Protein AF-A0A1G2F7W7-F1 (afdb_monomer_lite)

Structure (mmCIF, N/CA/C/O backbone):
data_AF-A0A1G2F7W7-F1
#
_entry.id   AF-A0A1G2F7W7-F1
#
loop_
_atom_site.group_PDB
_atom_site.id
_atom_site.type_symbol
_atom_site.label_atom_id
_atom_site.label_alt_id
_atom_site.label_comp_id
_atom_site.label_asym_id
_atom_site.label_entity_id
_atom_site.label_seq_id
_atom_site.pdbx_PDB_ins_code
_atom_site.Cartn_x
_atom_site.Cartn_y
_atom_site.Cartn_z
_atom_site.occupancy
_atom_site.B_iso_or_equiv
_atom_site.auth_seq_id
_atom_site.auth_comp_id
_atom_site.auth_asym_id
_atom_site.auth_atom_id
_atom_site.pdbx_PDB_model_num
ATOM 1 N N . MET A 1 1 ? 21.709 53.084 -10.542 1.00 41.03 1 MET A N 1
ATOM 2 C CA . MET A 1 1 ? 20.765 51.970 -10.749 1.00 41.03 1 MET A CA 1
ATOM 3 C C . MET A 1 1 ? 21.603 50.726 -10.959 1.00 41.03 1 MET A C 1
ATOM 5 O O . MET A 1 1 ? 22.352 50.683 -11.923 1.00 41.03 1 MET A O 1
ATOM 9 N N . LYS A 1 2 ? 21.619 49.825 -9.973 1.00 39.56 2 LYS A N 1
ATOM 10 C CA . LYS A 1 2 ? 22.262 48.513 -10.075 1.00 39.56 2 LYS A CA 1
ATOM 11 C C . LYS A 1 2 ? 21.128 47.520 -10.295 1.00 39.56 2 LYS A C 1
ATOM 13 O O . LYS A 1 2 ? 20.277 47.397 -9.422 1.00 39.56 2 LYS A O 1
ATOM 18 N N . ASP A 1 3 ? 21.096 46.908 -11.470 1.00 40.09 3 ASP A N 1
ATOM 19 C CA . ASP A 1 3 ? 20.145 45.851 -11.792 1.00 40.09 3 ASP A CA 1
ATOM 20 C C . ASP A 1 3 ? 20.596 44.563 -11.097 1.00 40.09 3 ASP A C 1
ATOM 22 O O . ASP A 1 3 ? 21.498 43.864 -11.562 1.00 40.09 3 ASP A O 1
ATOM 26 N N . GLU A 1 4 ? 19.990 44.266 -9.952 1.00 38.69 4 GLU A N 1
ATOM 27 C CA . GLU A 1 4 ? 20.063 42.943 -9.342 1.00 38.69 4 GLU A CA 1
ATOM 28 C C . GLU A 1 4 ? 19.089 42.025 -10.084 1.00 38.69 4 GLU A C 1
ATOM 30 O O . GLU A 1 4 ? 17.870 42.113 -9.937 1.00 38.69 4 GLU A O 1
ATOM 35 N N . LYS A 1 5 ? 19.634 41.142 -10.927 1.00 39.06 5 LYS A N 1
ATOM 36 C CA . LYS A 1 5 ? 18.880 39.992 -11.429 1.00 39.06 5 LYS A CA 1
ATOM 37 C C . LYS A 1 5 ? 18.606 39.051 -10.251 1.00 39.06 5 LYS A C 1
ATOM 39 O O . LYS A 1 5 ? 19.561 38.701 -9.554 1.00 39.06 5 LYS A O 1
ATOM 44 N N . PRO A 1 6 ? 17.366 38.577 -10.052 1.00 40.28 6 PRO A N 1
ATOM 45 C CA . PRO A 1 6 ? 17.123 37.519 -9.093 1.00 40.28 6 PRO A CA 1
ATOM 46 C C . PRO A 1 6 ? 17.796 36.241 -9.593 1.00 40.28 6 PRO A C 1
ATOM 48 O O . PRO A 1 6 ? 17.520 35.758 -10.694 1.00 40.28 6 PRO A O 1
ATOM 51 N N . VAL A 1 7 ? 18.700 35.709 -8.772 1.00 39.69 7 VAL A N 1
ATOM 52 C CA . VAL A 1 7 ? 19.203 34.342 -8.887 1.00 39.69 7 VAL A CA 1
ATOM 53 C C . VAL A 1 7 ? 18.017 33.433 -8.591 1.00 39.69 7 VAL A C 1
ATOM 55 O O . VAL A 1 7 ? 17.630 33.260 -7.437 1.00 39.69 7 VAL A O 1
ATOM 58 N N . LEU A 1 8 ? 17.391 32.910 -9.645 1.00 39.19 8 LEU A N 1
ATOM 59 C CA . LEU A 1 8 ? 16.450 31.805 -9.522 1.00 39.19 8 LEU A CA 1
ATOM 60 C C . LEU A 1 8 ? 17.227 30.624 -8.945 1.00 39.19 8 LEU A C 1
ATOM 62 O O . LEU A 1 8 ? 18.112 30.069 -9.597 1.00 39.19 8 LEU A O 1
ATOM 66 N N . SER A 1 9 ? 16.915 30.312 -7.689 1.00 35.66 9 SER A N 1
ATOM 67 C CA . SER A 1 9 ? 17.361 29.125 -6.978 1.00 35.66 9 SER A CA 1
ATOM 68 C C . SER A 1 9 ? 17.178 27.907 -7.872 1.00 35.66 9 SER A C 1
ATOM 70 O O . SER A 1 9 ? 16.066 27.611 -8.314 1.00 35.66 9 SER A O 1
ATOM 72 N N . SER A 1 10 ? 18.285 27.224 -8.140 1.00 35.44 10 SER A N 1
ATOM 73 C CA . SER A 1 10 ? 18.323 25.906 -8.750 1.00 35.44 10 SER A CA 1
ATOM 74 C C . SER A 1 10 ? 17.410 24.970 -7.965 1.00 35.44 10 SER A C 1
ATOM 76 O O . SER A 1 10 ? 17.751 24.545 -6.864 1.00 35.44 10 SER A O 1
ATOM 78 N N . ILE A 1 11 ? 16.239 24.677 -8.523 1.00 38.69 11 ILE A N 1
ATOM 79 C CA . ILE A 1 11 ? 15.452 23.519 -8.117 1.00 38.69 11 ILE A CA 1
ATOM 80 C C . ILE A 1 11 ? 16.342 22.323 -8.446 1.00 38.69 11 ILE A C 1
ATOM 82 O O . ILE A 1 11 ? 16.628 22.068 -9.619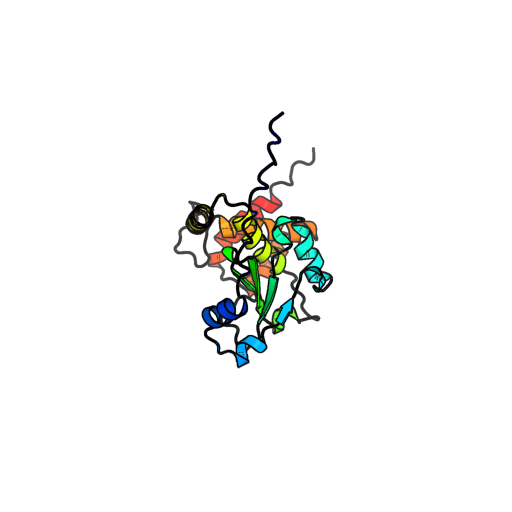 1.00 38.69 11 ILE A O 1
ATOM 86 N N . GLU A 1 12 ? 16.859 21.663 -7.412 1.00 34.75 12 GLU A N 1
ATOM 87 C CA . GLU A 1 12 ? 17.535 20.380 -7.547 1.00 34.75 12 GLU A CA 1
ATOM 88 C C . GLU A 1 12 ? 16.582 19.451 -8.300 1.00 34.75 12 GLU A C 1
ATOM 90 O O . GLU A 1 12 ? 15.484 19.141 -7.831 1.00 34.75 12 GLU A O 1
ATOM 95 N N . LYS A 1 13 ? 16.966 19.060 -9.519 1.00 36.03 13 LYS A N 1
ATOM 96 C CA . LYS A 1 13 ? 16.322 17.943 -10.199 1.00 36.03 13 LYS A CA 1
ATOM 97 C C . LYS A 1 13 ? 16.561 16.735 -9.301 1.00 36.03 13 LYS A C 1
ATOM 99 O O . LYS A 1 13 ? 17.687 16.260 -9.230 1.00 36.03 13 LYS A O 1
ATOM 104 N N . LYS A 1 14 ? 15.523 16.301 -8.580 1.00 43.44 14 LYS A N 1
ATOM 105 C CA . LYS A 1 14 ? 15.485 14.999 -7.909 1.00 43.44 14 LYS A CA 1
ATOM 106 C C . LYS A 1 14 ? 15.952 13.973 -8.941 1.00 43.44 14 LYS A C 1
ATOM 108 O O . LYS A 1 14 ? 15.327 13.889 -9.997 1.00 43.44 14 LYS A O 1
ATOM 113 N N . ASP A 1 15 ? 17.057 13.284 -8.667 1.00 46.00 15 ASP A N 1
ATOM 114 C CA . ASP A 1 15 ? 17.538 12.196 -9.513 1.00 46.00 15 ASP A CA 1
ATOM 115 C C . ASP A 1 15 ? 16.363 11.249 -9.760 1.00 46.00 15 ASP A C 1
ATOM 117 O O . ASP A 1 15 ? 15.769 10.718 -8.816 1.00 46.00 15 ASP A O 1
ATOM 121 N N . GLU A 1 16 ? 15.952 11.124 -11.021 1.00 54.88 16 GLU A N 1
ATOM 122 C CA . GLU A 1 16 ? 14.920 10.169 -11.382 1.00 54.88 16 GLU A CA 1
ATOM 123 C C . GLU A 1 16 ? 15.486 8.790 -11.059 1.00 54.88 16 GLU A C 1
ATOM 125 O O . GLU A 1 16 ? 16.504 8.379 -11.614 1.00 54.88 16 GLU A O 1
ATOM 130 N N . ILE A 1 17 ? 14.876 8.117 -10.084 1.00 64.12 17 ILE A N 1
ATOM 131 C CA . ILE A 1 17 ? 15.313 6.794 -9.661 1.00 64.12 17 ILE A CA 1
ATOM 132 C C . ILE A 1 17 ? 15.251 5.885 -10.878 1.00 64.12 17 ILE A C 1
ATOM 134 O O . ILE A 1 17 ? 14.195 5.743 -11.503 1.00 64.12 17 ILE A O 1
ATOM 138 N N . ASP A 1 18 ? 16.378 5.247 -11.178 1.00 83.19 18 ASP A N 1
ATOM 139 C CA . ASP A 1 18 ? 16.414 4.151 -12.128 1.00 83.19 18 ASP A CA 1
ATOM 140 C C . ASP A 1 18 ? 15.667 2.961 -11.512 1.00 83.19 18 ASP A C 1
ATOM 142 O O . ASP A 1 18 ? 16.228 2.127 -10.796 1.00 83.19 18 ASP A O 1
ATOM 146 N N . TYR A 1 19 ? 14.350 2.928 -11.729 1.00 83.06 19 TYR A N 1
ATOM 147 C CA . TYR A 1 19 ? 13.491 1.874 -11.202 1.00 83.06 19 TYR A CA 1
ATOM 148 C C . TYR A 1 19 ? 13.936 0.500 -11.711 1.00 83.06 19 TYR A C 1
ATOM 150 O O . TYR A 1 19 ? 13.739 -0.475 -10.992 1.00 83.06 19 TYR A O 1
ATOM 158 N N . LYS A 1 20 ? 14.575 0.417 -12.893 1.00 85.31 20 LYS A N 1
ATOM 159 C CA . LYS A 1 20 ? 15.103 -0.839 -13.438 1.00 85.31 20 LYS A CA 1
ATOM 160 C C . LYS A 1 20 ? 16.226 -1.378 -12.562 1.00 85.31 20 LYS A C 1
ATOM 162 O O . LYS A 1 20 ? 16.212 -2.550 -12.200 1.00 85.31 20 LYS A O 1
ATOM 167 N N . GLN A 1 21 ? 17.155 -0.516 -12.153 1.00 89.56 21 GLN A N 1
ATOM 168 C CA . GLN A 1 21 ? 18.204 -0.915 -11.218 1.00 89.56 21 GLN A CA 1
ATOM 169 C C . GLN A 1 21 ? 17.613 -1.361 -9.873 1.00 89.56 21 GLN A C 1
ATOM 171 O O . GLN A 1 21 ? 18.012 -2.396 -9.341 1.00 89.56 21 GLN A O 1
ATOM 176 N N . TYR A 1 22 ? 16.616 -0.633 -9.356 1.00 90.12 22 TYR A N 1
ATOM 177 C CA . TYR A 1 22 ? 15.934 -1.025 -8.121 1.00 90.12 22 TYR A CA 1
ATOM 178 C C . TYR A 1 22 ? 15.275 -2.406 -8.226 1.00 90.12 22 TYR A C 1
ATOM 180 O O . TYR A 1 22 ? 15.473 -3.221 -7.329 1.00 90.12 22 TYR A O 1
ATOM 188 N N . VAL A 1 23 ? 14.507 -2.692 -9.286 1.00 91.38 23 VAL A N 1
ATOM 189 C CA . VAL A 1 23 ? 13.822 -3.991 -9.406 1.00 91.38 23 VAL A CA 1
ATOM 190 C C . VAL A 1 23 ? 14.814 -5.139 -9.554 1.00 91.38 23 VAL A C 1
ATOM 192 O O . VAL A 1 23 ? 14.621 -6.174 -8.924 1.00 91.38 23 VAL A O 1
ATOM 195 N N . LYS A 1 24 ? 15.917 -4.940 -10.286 1.00 93.38 24 LYS A N 1
ATOM 196 C CA . LYS A 1 24 ? 16.987 -5.940 -10.402 1.00 93.38 24 LYS A CA 1
ATOM 197 C C . LYS A 1 24 ? 17.593 -6.287 -9.051 1.00 93.38 24 LYS A C 1
ATOM 199 O O . LYS A 1 24 ? 17.708 -7.457 -8.709 1.00 93.38 24 LYS A O 1
ATOM 204 N N . GLU A 1 25 ? 17.942 -5.274 -8.261 1.00 93.38 25 GLU A N 1
ATOM 205 C CA . GLU A 1 25 ? 18.510 -5.474 -6.925 1.00 93.38 25 GLU A CA 1
ATOM 206 C C . GLU A 1 25 ? 17.492 -6.061 -5.945 1.00 93.38 25 GLU A C 1
ATOM 208 O O . GLU A 1 25 ? 17.823 -6.945 -5.161 1.00 93.38 25 GLU A O 1
ATOM 213 N N . ARG A 1 26 ? 16.246 -5.576 -5.978 1.00 93.06 26 ARG A N 1
ATOM 214 C CA . ARG A 1 26 ? 15.194 -5.988 -5.045 1.00 93.06 26 ARG A CA 1
ATOM 215 C C . ARG A 1 26 ? 14.741 -7.425 -5.280 1.00 93.06 26 ARG A C 1
ATOM 217 O O . ARG A 1 26 ? 14.478 -8.119 -4.299 1.00 93.06 26 ARG A O 1
ATOM 224 N N . PHE A 1 27 ? 14.582 -7.830 -6.536 1.00 93.06 27 PHE A N 1
ATOM 225 C CA . PHE A 1 27 ? 14.091 -9.160 -6.902 1.00 93.06 27 PHE A CA 1
ATOM 226 C C . PHE A 1 27 ? 15.216 -10.137 -7.261 1.00 93.06 27 PHE A C 1
ATOM 228 O O . PHE A 1 27 ? 14.934 -11.309 -7.481 1.00 93.06 27 PHE A O 1
ATOM 235 N N . GLU A 1 28 ? 16.473 -9.679 -7.248 1.00 94.56 28 GLU A N 1
ATOM 236 C CA . GLU A 1 28 ? 17.667 -10.468 -7.587 1.00 94.56 28 GLU A CA 1
ATOM 237 C C . GLU A 1 28 ? 17.596 -11.076 -9.001 1.00 94.56 28 GLU A C 1
ATOM 239 O O . GLU A 1 28 ? 17.952 -12.233 -9.213 1.00 94.56 28 GLU A O 1
ATOM 244 N N . ILE A 1 29 ? 17.138 -10.272 -9.966 1.00 94.62 29 ILE A N 1
ATOM 245 C CA . ILE A 1 29 ? 16.881 -10.677 -11.358 1.00 94.62 29 ILE A CA 1
ATOM 246 C C . ILE A 1 29 ? 17.842 -10.023 -12.358 1.00 94.62 29 ILE A C 1
ATOM 248 O O . ILE A 1 29 ? 18.479 -9.000 -12.070 1.00 94.62 29 ILE A O 1
ATOM 252 N N . ASP A 1 30 ? 17.929 -10.603 -13.555 1.00 94.00 30 ASP A N 1
ATOM 253 C CA . ASP A 1 30 ? 18.712 -10.045 -14.658 1.00 94.00 30 ASP A CA 1
ATOM 254 C C . ASP A 1 30 ? 17.956 -8.973 -15.478 1.00 94.00 30 ASP A C 1
ATOM 256 O O . ASP A 1 30 ? 16.845 -8.557 -15.144 1.00 94.00 30 ASP A O 1
ATOM 260 N N . ASP A 1 31 ? 18.603 -8.445 -16.524 1.00 92.12 31 ASP A N 1
ATOM 261 C CA . ASP A 1 31 ? 18.007 -7.422 -17.395 1.00 92.12 31 ASP A CA 1
ATOM 262 C C . ASP A 1 31 ? 16.818 -7.950 -18.214 1.00 92.12 31 ASP A C 1
ATOM 264 O O . ASP A 1 31 ? 15.853 -7.216 -18.414 1.00 92.12 31 ASP A O 1
ATOM 268 N N . GLU A 1 32 ? 16.863 -9.208 -18.665 1.00 92.38 32 GLU A N 1
ATOM 269 C CA . GLU A 1 32 ? 15.797 -9.818 -19.471 1.00 92.38 32 GLU A CA 1
ATOM 270 C C . GLU A 1 32 ? 14.537 -10.039 -18.624 1.00 92.38 32 GLU A C 1
ATOM 272 O O . GLU A 1 32 ? 13.412 -9.806 -19.068 1.00 92.38 32 GLU A O 1
ATOM 277 N N . GLU A 1 33 ? 14.710 -10.459 -17.376 1.00 92.75 33 GLU A N 1
ATOM 278 C CA . GLU A 1 33 ? 13.625 -10.590 -16.410 1.00 92.75 33 GLU A CA 1
ATOM 279 C C . GLU A 1 33 ? 13.065 -9.229 -15.983 1.00 92.75 33 GLU A C 1
ATOM 281 O O . GLU A 1 33 ? 11.846 -9.072 -15.893 1.00 92.75 33 GLU A O 1
ATOM 286 N N . ALA A 1 34 ? 13.921 -8.222 -15.781 1.00 92.00 34 ALA A N 1
ATOM 287 C CA . ALA A 1 34 ? 13.481 -6.874 -15.424 1.00 92.00 34 ALA A CA 1
ATOM 288 C C . ALA A 1 34 ? 12.632 -6.213 -16.524 1.00 92.00 34 ALA A C 1
ATOM 290 O O . ALA A 1 34 ? 11.743 -5.420 -16.214 1.00 92.00 34 ALA A O 1
ATOM 291 N N . GLU A 1 35 ? 12.855 -6.551 -17.798 1.00 91.00 35 GLU A N 1
ATOM 292 C CA . GLU A 1 35 ? 12.030 -6.081 -18.921 1.00 91.00 35 GLU A CA 1
ATOM 293 C C . GLU A 1 35 ? 10.589 -6.609 -18.896 1.00 91.00 35 GLU A C 1
ATOM 295 O O . GLU A 1 35 ? 9.714 -6.010 -19.523 1.00 91.00 35 GLU A O 1
ATOM 300 N N . LYS A 1 36 ? 10.316 -7.689 -18.154 1.00 92.62 36 LYS A N 1
ATOM 301 C CA . LYS A 1 36 ? 8.964 -8.246 -17.990 1.00 92.62 36 LYS A CA 1
ATOM 302 C C . LYS A 1 36 ? 8.131 -7.492 -16.949 1.00 92.62 36 LYS A C 1
ATOM 304 O O . LYS A 1 36 ? 6.928 -7.718 -16.871 1.00 92.62 36 LYS A O 1
ATOM 309 N N . ILE A 1 37 ? 8.748 -6.631 -16.135 1.00 94.38 37 ILE A N 1
ATOM 310 C CA . ILE A 1 37 ? 8.041 -5.835 -15.125 1.00 94.38 37 ILE A CA 1
ATOM 311 C C . ILE A 1 37 ? 7.357 -4.654 -15.812 1.00 94.38 37 ILE A C 1
ATOM 313 O O . ILE A 1 37 ? 8.005 -3.809 -16.432 1.00 94.38 37 ILE A O 1
ATOM 317 N N . GLU A 1 38 ? 6.038 -4.573 -15.667 1.00 94.69 38 GLU A N 1
ATOM 318 C CA . GLU A 1 38 ? 5.250 -3.489 -16.246 1.00 94.69 38 GLU A CA 1
ATOM 319 C C . GLU A 1 38 ? 5.207 -2.282 -15.306 1.00 94.69 38 GLU A C 1
ATOM 321 O O . GLU A 1 38 ? 5.039 -2.414 -14.093 1.00 94.69 38 GLU A O 1
ATOM 326 N N . LEU A 1 39 ? 5.326 -1.088 -15.883 1.00 93.50 39 LEU A N 1
ATOM 327 C CA . LEU A 1 39 ? 5.214 0.182 -15.176 1.00 93.50 39 LEU A CA 1
ATOM 328 C C . LEU A 1 39 ? 3.865 0.827 -15.501 1.00 93.50 39 LEU A C 1
ATOM 330 O O . LEU A 1 39 ? 3.566 1.090 -16.664 1.00 93.50 39 LEU A O 1
ATOM 334 N N . PHE A 1 40 ? 3.087 1.126 -14.469 1.00 92.19 40 PHE A N 1
ATOM 335 C CA . PHE A 1 40 ? 1.822 1.839 -14.560 1.00 92.19 40 PHE A CA 1
ATOM 336 C C . PHE A 1 40 ? 1.940 3.204 -13.887 1.00 92.19 40 PHE A C 1
ATOM 338 O O . PHE A 1 40 ? 2.396 3.337 -12.748 1.00 92.19 40 PHE A O 1
ATOM 345 N N . GLU A 1 41 ? 1.478 4.224 -14.600 1.00 86.56 41 GLU A N 1
ATOM 346 C CA . GLU A 1 41 ? 1.223 5.546 -14.040 1.00 86.56 41 GLU A CA 1
ATOM 347 C C . GLU A 1 41 ? -0.205 5.615 -13.492 1.00 86.56 41 GLU A C 1
ATOM 349 O O . GLU A 1 41 ? -1.090 4.874 -13.931 1.00 86.56 41 GLU A O 1
ATOM 354 N N . ALA A 1 42 ? -0.448 6.533 -12.555 1.00 84.00 42 ALA A N 1
ATOM 355 C CA . ALA A 1 42 ? -1.749 6.690 -11.906 1.00 84.00 42 ALA A CA 1
ATOM 356 C C . ALA A 1 42 ? -2.909 6.865 -12.905 1.00 84.00 42 ALA A C 1
ATOM 358 O O . ALA A 1 42 ? -4.005 6.349 -12.690 1.00 84.00 42 ALA A O 1
ATOM 359 N N . GLU A 1 43 ? -2.670 7.555 -14.025 1.00 84.88 43 GLU A N 1
ATOM 360 C CA . GLU A 1 43 ? -3.674 7.773 -15.073 1.00 84.88 43 GLU A CA 1
ATOM 361 C C . GLU A 1 43 ? -4.055 6.508 -15.853 1.00 84.88 43 GLU A C 1
ATOM 363 O O . GLU A 1 43 ? -5.150 6.443 -16.413 1.00 84.88 43 GLU A O 1
ATOM 368 N N . SER A 1 44 ? -3.179 5.501 -15.859 1.00 89.19 44 SER A N 1
ATOM 369 C CA . SER A 1 44 ? -3.361 4.232 -16.572 1.00 89.19 44 SER A CA 1
ATOM 370 C C . SER A 1 44 ? -3.984 3.137 -15.700 1.00 89.19 44 SER A C 1
ATOM 372 O O . SER A 1 44 ? -4.202 2.019 -16.171 1.00 89.19 44 SER A O 1
ATOM 374 N N . LEU A 1 45 ? -4.267 3.428 -14.427 1.00 91.38 45 LEU A N 1
ATOM 375 C CA . LEU A 1 45 ? -4.899 2.483 -13.513 1.00 91.38 45 LEU A CA 1
ATOM 376 C C . LEU A 1 45 ? -6.346 2.194 -13.923 1.00 91.38 45 LEU A C 1
ATOM 378 O O . LEU A 1 45 ? -7.084 3.075 -14.372 1.00 91.38 45 LEU A O 1
ATOM 382 N N . SER A 1 46 ? -6.780 0.951 -13.705 1.00 92.00 46 SER A N 1
ATOM 383 C CA . SER A 1 46 ? -8.197 0.605 -13.812 1.00 92.00 46 SER A CA 1
ATOM 384 C C . SER A 1 46 ? -9.022 1.425 -12.816 1.00 92.00 46 SER A C 1
ATOM 386 O O . SER A 1 46 ? -8.524 1.843 -11.772 1.00 92.00 46 SER A O 1
ATOM 388 N N . GLU A 1 47 ? -10.308 1.622 -13.109 1.00 92.19 47 GLU A N 1
ATOM 389 C CA . GLU A 1 47 ? -11.220 2.412 -12.268 1.00 92.19 47 GLU A CA 1
ATOM 390 C C . GLU A 1 47 ? -11.210 1.968 -10.792 1.00 92.19 47 GLU A C 1
ATOM 392 O O . GLU A 1 47 ? -11.274 2.799 -9.889 1.00 92.19 47 GLU A O 1
ATOM 397 N N . HIS A 1 48 ? -11.070 0.663 -10.535 1.00 92.06 48 HIS A N 1
ATOM 398 C CA . HIS A 1 48 ? -10.962 0.116 -9.180 1.00 92.06 48 HIS A CA 1
ATOM 399 C C . HIS A 1 48 ? -9.731 0.643 -8.430 1.00 92.06 48 HIS A C 1
ATOM 401 O O . HIS A 1 48 ? -9.858 1.205 -7.342 1.00 92.06 48 HIS A O 1
ATOM 407 N N . TYR A 1 49 ? -8.541 0.511 -9.022 1.00 94.06 49 TYR A N 1
ATOM 408 C CA . TYR A 1 49 ? -7.300 0.996 -8.412 1.00 94.06 49 TYR A CA 1
ATOM 409 C C . TYR A 1 49 ? -7.221 2.516 -8.379 1.00 94.06 49 TYR A C 1
ATOM 411 O O . TYR A 1 49 ? -6.714 3.086 -7.415 1.00 94.06 49 TYR A O 1
ATOM 419 N N . LYS A 1 50 ? -7.774 3.182 -9.392 1.00 93.19 50 LYS A N 1
ATOM 420 C CA . LYS A 1 50 ? -7.842 4.637 -9.450 1.00 93.19 50 LYS A CA 1
ATOM 421 C C . LYS A 1 50 ? -8.628 5.213 -8.273 1.00 93.19 50 LYS A C 1
ATOM 423 O O . LYS A 1 50 ? -8.151 6.144 -7.637 1.00 93.19 50 LYS A O 1
ATOM 428 N N . ARG A 1 51 ? -9.763 4.614 -7.895 1.00 94.31 51 ARG A N 1
ATOM 429 C CA . ARG A 1 51 ? -10.527 5.042 -6.705 1.00 94.31 51 ARG A CA 1
ATOM 430 C C . ARG A 1 51 ? -9.734 4.922 -5.411 1.00 94.31 51 ARG A C 1
ATOM 432 O O . ARG A 1 51 ? -9.848 5.787 -4.550 1.00 94.31 51 ARG A O 1
ATOM 439 N N . GLN A 1 52 ? -8.957 3.854 -5.261 1.00 95.25 52 GLN A N 1
ATOM 440 C CA . GLN A 1 52 ? -8.082 3.683 -4.103 1.00 95.25 52 GLN A CA 1
ATOM 441 C C . GLN A 1 52 ? -6.956 4.719 -4.085 1.00 95.25 52 GLN A C 1
ATOM 443 O O . GLN A 1 52 ? -6.659 5.294 -3.041 1.00 95.25 52 GLN A O 1
ATOM 448 N N . TYR A 1 53 ? -6.369 4.988 -5.251 1.00 92.88 53 TYR A N 1
ATOM 449 C CA . TYR A 1 53 ? -5.338 6.001 -5.422 1.00 92.88 53 TYR A CA 1
ATOM 450 C C . TYR A 1 53 ? -5.855 7.404 -5.070 1.00 92.88 53 TYR A C 1
ATOM 452 O O . TYR A 1 53 ? -5.241 8.144 -4.302 1.00 92.88 53 TYR A O 1
ATOM 460 N N . GLU A 1 54 ? -7.034 7.754 -5.581 1.00 92.69 54 GLU A N 1
ATOM 461 C CA . GLU A 1 54 ? -7.682 9.046 -5.358 1.00 92.69 54 GLU A CA 1
ATOM 462 C C . GLU A 1 54 ? -8.233 9.211 -3.935 1.00 92.69 54 GLU A C 1
ATOM 464 O O . GLU A 1 54 ? -8.404 10.342 -3.483 1.00 92.69 54 GLU A O 1
ATOM 469 N N . ALA A 1 55 ? -8.467 8.122 -3.193 1.00 94.44 55 ALA A N 1
ATOM 470 C CA . ALA A 1 55 ? -9.011 8.179 -1.835 1.00 94.44 55 ALA A CA 1
ATOM 471 C C . ALA A 1 55 ? -8.105 8.920 -0.839 1.00 94.44 55 ALA A C 1
ATOM 473 O O . ALA A 1 55 ? -8.612 9.548 0.090 1.00 94.44 55 ALA A O 1
ATOM 474 N N . LEU A 1 56 ? -6.781 8.888 -1.036 1.00 90.88 56 LEU A N 1
ATOM 475 C CA . LEU A 1 56 ? -5.845 9.681 -0.230 1.00 90.88 56 LEU A CA 1
ATOM 476 C C . LEU A 1 56 ? -5.809 11.161 -0.656 1.00 90.88 56 LEU A C 1
ATOM 478 O O . LEU A 1 56 ? -5.373 12.000 0.131 1.00 90.88 56 LEU A O 1
ATOM 482 N N . ASN A 1 57 ? -6.271 11.474 -1.876 1.00 82.56 57 ASN A N 1
ATOM 483 C CA . ASN A 1 57 ? -6.378 12.812 -2.472 1.00 82.56 57 ASN A CA 1
ATOM 484 C C . ASN A 1 57 ? -5.158 13.719 -2.206 1.00 82.56 57 ASN A C 1
ATOM 486 O O . ASN A 1 57 ? -5.295 14.885 -1.825 1.00 82.56 57 ASN A O 1
ATOM 490 N N . ASP A 1 58 ? -3.950 13.175 -2.377 1.00 88.25 58 ASP A N 1
ATOM 491 C CA . ASP A 1 58 ? -2.705 13.878 -2.076 1.00 88.25 58 ASP A CA 1
ATOM 492 C C . ASP A 1 58 ? -1.850 14.070 -3.331 1.00 88.25 58 ASP A C 1
ATOM 494 O O . ASP A 1 58 ? -1.362 13.113 -3.930 1.00 88.25 58 ASP A O 1
ATOM 498 N N . LYS A 1 59 ? -1.607 15.334 -3.692 1.00 88.50 59 LYS A N 1
ATOM 499 C CA . LYS A 1 59 ? -0.754 15.709 -4.829 1.00 88.50 59 LYS A CA 1
ATOM 500 C C . LYS A 1 59 ? 0.682 15.220 -4.682 1.00 88.50 59 LYS A C 1
ATOM 502 O O . LYS A 1 59 ? 1.344 14.995 -5.683 1.00 88.50 59 LYS A O 1
ATOM 507 N N . LYS A 1 60 ? 1.176 15.026 -3.456 1.00 90.31 60 LYS A N 1
ATOM 508 C CA . LYS A 1 60 ? 2.522 14.487 -3.227 1.00 90.31 60 LYS A CA 1
ATOM 509 C C . LYS A 1 60 ? 2.686 13.085 -3.811 1.00 90.31 60 LYS A C 1
ATOM 511 O O . LYS A 1 60 ? 3.808 12.701 -4.121 1.00 90.31 60 LYS A O 1
ATOM 516 N N . LEU A 1 61 ? 1.590 12.342 -3.968 1.00 92.44 61 LEU A N 1
ATOM 517 C CA . LEU A 1 61 ? 1.612 10.997 -4.527 1.00 92.44 61 LEU A CA 1
ATOM 518 C C . LEU A 1 61 ? 1.685 10.979 -6.055 1.00 92.44 61 LEU A C 1
ATOM 520 O O . LEU A 1 61 ? 1.946 9.916 -6.591 1.00 92.44 61 LEU A O 1
ATOM 524 N N . GLU A 1 62 ? 1.528 12.109 -6.759 1.00 90.06 62 GLU A N 1
ATOM 525 C CA . GLU A 1 62 ? 1.445 12.164 -8.234 1.00 90.06 62 GLU A CA 1
ATOM 526 C C . GLU A 1 62 ? 2.611 11.483 -8.972 1.00 90.06 62 GLU A C 1
ATOM 528 O O . GLU A 1 62 ? 2.441 11.029 -10.098 1.00 90.06 62 GLU A O 1
ATOM 533 N N . ASN A 1 63 ? 3.778 11.395 -8.328 1.00 88.12 63 ASN A N 1
ATOM 534 C CA . ASN A 1 63 ? 4.990 10.799 -8.888 1.00 88.12 63 ASN A CA 1
ATOM 535 C C . ASN A 1 63 ? 5.234 9.356 -8.417 1.00 88.12 63 ASN A C 1
ATOM 537 O O . ASN A 1 63 ? 6.293 8.795 -8.705 1.00 88.12 63 ASN A O 1
ATOM 541 N N . VAL A 1 64 ? 4.305 8.766 -7.659 1.00 92.19 64 VAL A N 1
ATOM 542 C CA . VAL A 1 64 ? 4.400 7.365 -7.256 1.00 92.19 64 VAL A CA 1
ATOM 543 C C . VAL A 1 64 ? 4.144 6.487 -8.471 1.00 92.19 64 VAL A C 1
ATOM 545 O O . VAL A 1 64 ? 3.103 6.592 -9.118 1.00 92.19 64 VAL A O 1
ATOM 548 N N . LYS A 1 65 ? 5.101 5.610 -8.776 1.00 92.75 65 LYS A N 1
ATOM 549 C CA . LYS A 1 65 ? 4.988 4.665 -9.887 1.00 92.75 65 LYS A CA 1
ATOM 550 C C . LYS A 1 65 ? 4.524 3.304 -9.371 1.00 92.75 65 LYS A C 1
ATOM 552 O O . LYS A 1 65 ? 4.961 2.859 -8.306 1.00 92.75 65 LYS A O 1
ATOM 557 N N . ILE A 1 66 ? 3.661 2.645 -10.139 1.00 95.44 66 ILE A N 1
ATOM 558 C CA . ILE A 1 66 ? 3.152 1.310 -9.829 1.00 95.44 66 ILE A CA 1
ATOM 559 C C . ILE A 1 66 ? 3.887 0.292 -10.702 1.00 95.44 66 ILE A C 1
ATOM 561 O O . ILE A 1 66 ? 3.915 0.420 -11.921 1.00 95.44 66 ILE A O 1
ATOM 565 N N . LEU A 1 67 ? 4.488 -0.714 -10.084 1.00 95.81 67 LEU A N 1
ATOM 566 C CA . LEU A 1 67 ? 5.177 -1.818 -10.735 1.00 95.81 67 LEU A CA 1
ATOM 567 C C . LEU A 1 67 ? 4.296 -3.062 -10.659 1.00 95.81 67 LEU A C 1
ATOM 569 O O . LEU A 1 67 ? 3.823 -3.422 -9.582 1.00 95.81 67 LEU A O 1
ATOM 573 N N . VAL A 1 68 ? 4.102 -3.744 -11.781 1.00 96.56 68 VAL A N 1
ATOM 574 C CA . VAL A 1 68 ? 3.425 -5.042 -11.833 1.00 96.56 68 VAL A CA 1
ATOM 575 C C . VAL A 1 68 ? 4.470 -6.099 -12.150 1.00 96.56 68 VAL A C 1
ATOM 577 O O . VAL A 1 68 ? 5.074 -6.102 -13.222 1.00 96.56 68 VAL A O 1
ATOM 580 N N . VAL A 1 69 ? 4.718 -6.958 -11.168 1.00 96.62 69 VAL A N 1
ATOM 581 C CA . VAL A 1 69 ? 5.827 -7.907 -11.141 1.00 96.62 69 VAL A CA 1
ATOM 582 C C . VAL A 1 69 ? 5.301 -9.307 -11.459 1.00 96.62 69 VAL A C 1
ATOM 584 O O . VAL A 1 69 ? 4.366 -9.750 -10.783 1.00 96.62 69 VAL A O 1
ATOM 587 N N . PRO A 1 70 ? 5.891 -10.015 -12.439 1.00 96.62 70 PRO A N 1
ATOM 588 C CA . PRO A 1 70 ? 5.516 -11.385 -12.767 1.00 96.62 70 PRO A CA 1
ATOM 589 C C . PRO A 1 70 ? 5.508 -12.320 -11.553 1.00 96.62 70 PRO A C 1
ATOM 591 O O . PRO A 1 70 ? 6.321 -12.205 -10.632 1.00 96.62 70 PRO A O 1
ATOM 594 N N . ASP A 1 71 ? 4.576 -13.270 -11.556 1.00 96.06 71 ASP A N 1
ATOM 595 C CA . ASP A 1 71 ? 4.353 -14.199 -10.446 1.00 96.06 71 ASP A CA 1
ATOM 596 C C . ASP A 1 71 ? 5.570 -15.060 -10.087 1.00 96.06 71 ASP A C 1
ATOM 598 O O . ASP A 1 71 ? 5.749 -15.391 -8.916 1.00 96.06 71 ASP A O 1
ATOM 602 N N . ASP A 1 72 ? 6.372 -15.436 -11.082 1.00 94.88 72 ASP A N 1
ATOM 603 C CA . ASP A 1 72 ? 7.594 -16.234 -10.947 1.00 94.88 72 ASP A CA 1
ATOM 604 C C . ASP A 1 72 ? 8.770 -15.441 -10.358 1.00 94.88 72 ASP A C 1
ATOM 606 O O . ASP A 1 72 ? 9.671 -16.035 -9.768 1.00 94.88 72 ASP A O 1
ATOM 610 N N . VAL A 1 73 ? 8.719 -14.110 -10.445 1.00 94.38 73 VAL A N 1
ATOM 611 C CA . VAL A 1 73 ? 9.685 -13.178 -9.842 1.00 94.38 73 VAL A CA 1
ATOM 612 C C . VAL A 1 73 ? 9.255 -12.746 -8.430 1.00 94.38 73 VAL A C 1
ATOM 614 O O . VAL A 1 73 ? 10.076 -12.327 -7.612 1.00 94.38 73 VAL A O 1
ATOM 617 N N . TRP A 1 74 ? 7.966 -12.852 -8.096 1.00 95.75 74 TRP A N 1
ATOM 618 C CA . TRP A 1 74 ? 7.437 -12.396 -6.812 1.00 95.75 74 TRP A CA 1
ATOM 619 C C . TRP A 1 74 ? 7.795 -13.327 -5.642 1.00 95.75 74 TRP A C 1
ATOM 621 O O . TRP A 1 74 ? 7.419 -14.496 -5.603 1.00 95.75 74 TRP A O 1
ATOM 631 N N . GLN A 1 75 ? 8.457 -12.782 -4.617 1.00 89.50 75 GLN A N 1
ATOM 632 C CA . GLN A 1 75 ? 9.038 -13.575 -3.520 1.00 89.50 75 GLN A CA 1
ATOM 633 C C . GLN A 1 75 ? 8.238 -13.551 -2.202 1.00 89.50 75 GLN A C 1
ATOM 635 O O . GLN A 1 75 ? 8.605 -14.244 -1.251 1.00 89.50 75 GLN A O 1
ATOM 640 N N . LYS A 1 76 ? 7.171 -12.746 -2.093 1.00 86.56 76 LYS A N 1
ATOM 641 C CA . LYS A 1 76 ? 6.401 -12.571 -0.8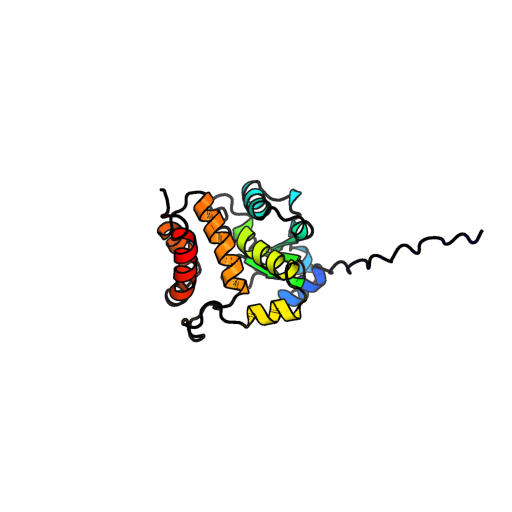43 1.00 86.56 76 LYS A CA 1
ATOM 642 C C . LYS A 1 76 ? 5.038 -13.253 -0.901 1.00 86.56 76 LYS A C 1
ATOM 644 O O . LYS A 1 76 ? 4.475 -13.478 -1.967 1.00 86.56 76 LYS A O 1
ATOM 649 N N . SER A 1 77 ? 4.485 -13.559 0.272 1.00 85.88 77 SER A N 1
ATOM 650 C CA . SER A 1 77 ? 3.121 -14.086 0.382 1.00 85.88 77 SER A CA 1
ATOM 651 C C . SER A 1 77 ? 2.059 -13.004 0.181 1.00 85.88 77 SER A C 1
ATOM 653 O O . SER A 1 77 ? 1.010 -13.286 -0.389 1.00 85.88 77 SER A O 1
ATOM 655 N N . GLN A 1 78 ? 2.314 -11.777 0.645 1.00 90.25 78 GLN A N 1
ATOM 656 C CA . GLN A 1 78 ? 1.432 -10.633 0.404 1.00 90.25 78 GLN A CA 1
ATOM 657 C C . GLN A 1 78 ? 1.479 -10.230 -1.077 1.00 90.25 78 GLN A C 1
ATOM 659 O O . GLN A 1 78 ? 2.524 -10.400 -1.710 1.00 90.25 78 GLN A O 1
ATOM 664 N N . PRO A 1 79 ? 0.379 -9.696 -1.635 1.00 94.88 79 PRO A N 1
ATOM 665 C CA . PRO A 1 79 ? 0.299 -9.374 -3.057 1.00 94.88 79 PRO A CA 1
ATOM 666 C C . PRO A 1 79 ? 0.942 -8.035 -3.427 1.00 94.88 79 PRO A C 1
ATOM 668 O O . PRO A 1 79 ? 1.025 -7.731 -4.615 1.00 94.88 79 PRO A O 1
ATOM 671 N N . SER A 1 80 ? 1.367 -7.237 -2.446 1.00 96.50 80 SER A N 1
ATOM 672 C CA . SER A 1 80 ? 1.953 -5.920 -2.664 1.00 96.50 80 SER A CA 1
ATOM 673 C C . SER A 1 80 ? 3.110 -5.621 -1.715 1.00 96.50 80 SER A C 1
ATOM 675 O O . SER A 1 80 ? 3.304 -6.288 -0.692 1.00 96.50 80 SER A O 1
ATOM 677 N N . GLU A 1 81 ? 3.902 -4.623 -2.089 1.00 96.00 81 GLU A N 1
ATOM 678 C CA . GLU A 1 81 ? 4.815 -3.921 -1.196 1.00 96.00 81 GLU A CA 1
ATOM 679 C C . GLU A 1 81 ? 5.136 -2.524 -1.723 1.00 96.00 81 GLU A C 1
ATOM 681 O O . GLU A 1 81 ? 4.926 -2.225 -2.897 1.00 96.00 81 GLU A O 1
ATOM 686 N N . SER A 1 82 ? 5.728 -1.687 -0.879 1.00 95.88 82 SER A N 1
ATOM 687 C CA . SER A 1 82 ? 6.206 -0.364 -1.263 1.00 95.88 82 SER A CA 1
ATOM 688 C C . SER A 1 82 ? 7.682 -0.167 -0.930 1.00 95.88 82 SER A C 1
ATOM 690 O O . SER A 1 82 ? 8.184 -0.561 0.124 1.00 95.88 82 SER A O 1
ATOM 692 N N . ALA A 1 83 ? 8.379 0.530 -1.825 1.00 94.94 83 ALA A N 1
ATOM 693 C CA . ALA A 1 83 ? 9.605 1.249 -1.506 1.00 94.94 83 ALA A CA 1
ATOM 694 C C . ALA A 1 83 ? 9.252 2.730 -1.381 1.00 94.94 83 ALA A C 1
ATOM 696 O O . ALA A 1 83 ? 9.407 3.518 -2.318 1.00 94.94 83 ALA A O 1
ATOM 697 N N . ALA A 1 84 ? 8.724 3.095 -0.211 1.00 94.25 84 ALA A N 1
ATOM 698 C CA . ALA A 1 84 ? 8.199 4.429 0.061 1.00 94.25 84 ALA A CA 1
ATOM 699 C C . ALA A 1 84 ? 9.229 5.546 -0.187 1.00 94.25 84 ALA A C 1
ATOM 701 O O . ALA A 1 84 ? 8.884 6.589 -0.740 1.00 94.25 84 ALA A O 1
ATOM 702 N N . ASP A 1 85 ? 10.502 5.296 0.137 1.00 91.88 85 ASP A N 1
ATOM 703 C CA . ASP A 1 85 ? 11.620 6.215 -0.103 1.00 91.88 85 ASP A CA 1
ATOM 704 C C . ASP A 1 85 ? 11.884 6.473 -1.590 1.00 91.88 85 ASP A C 1
ATOM 706 O O . ASP A 1 85 ? 12.396 7.529 -1.964 1.00 91.88 85 ASP A O 1
ATOM 710 N N . LYS A 1 86 ? 11.496 5.516 -2.434 1.00 92.31 86 LYS A N 1
ATOM 711 C CA . LYS A 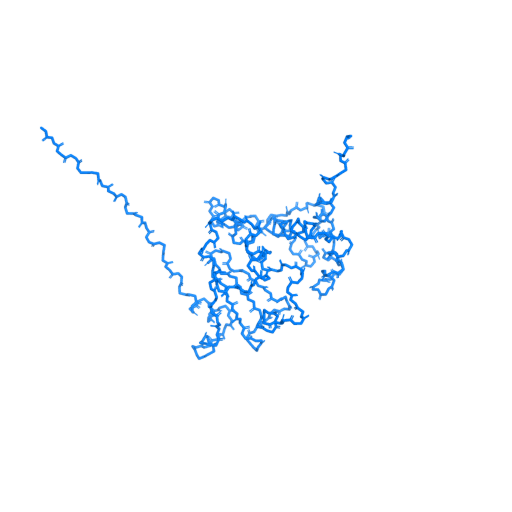1 86 ? 11.636 5.570 -3.889 1.00 92.31 86 LYS A CA 1
ATOM 712 C C . LYS A 1 86 ? 10.349 5.960 -4.600 1.00 92.31 86 LYS A C 1
ATOM 714 O O . LYS A 1 86 ? 10.371 6.109 -5.816 1.00 92.31 86 LYS A O 1
ATOM 719 N N . GLN A 1 87 ? 9.255 6.158 -3.860 1.00 93.12 87 GLN A N 1
ATOM 720 C CA . GLN A 1 87 ? 7.926 6.402 -4.426 1.00 93.12 87 GLN A CA 1
ATOM 721 C C . GLN A 1 87 ? 7.524 5.284 -5.409 1.00 93.12 87 GLN A C 1
ATOM 723 O O . GLN A 1 87 ? 7.021 5.551 -6.497 1.00 93.12 87 GLN A O 1
ATOM 728 N N . LEU A 1 88 ? 7.787 4.028 -5.036 1.00 94.75 88 LEU A N 1
ATOM 729 C CA . LEU A 1 88 ? 7.417 2.850 -5.820 1.00 94.75 88 LEU A CA 1
ATOM 730 C C . LEU A 1 88 ? 6.464 1.970 -5.018 1.00 94.75 88 LEU A C 1
ATOM 732 O O . LEU A 1 88 ? 6.707 1.703 -3.839 1.00 94.75 88 LEU A O 1
ATOM 736 N N . VAL A 1 89 ? 5.425 1.485 -5.686 1.00 96.25 89 VAL A N 1
ATOM 737 C CA . VAL A 1 89 ? 4.520 0.449 -5.187 1.00 96.25 89 VAL A CA 1
ATOM 738 C C . VAL A 1 89 ? 4.583 -0.720 -6.155 1.00 96.25 89 VAL A C 1
ATOM 740 O O . VAL A 1 89 ? 4.427 -0.522 -7.352 1.00 96.25 89 VAL A O 1
ATOM 743 N N . SER A 1 90 ? 4.799 -1.925 -5.651 1.00 96.62 90 SER A N 1
ATOM 744 C CA . SER A 1 90 ? 4.917 -3.143 -6.446 1.00 96.62 90 SER A CA 1
ATOM 745 C C . SER A 1 90 ? 3.766 -4.086 -6.134 1.00 96.62 90 SER A C 1
ATOM 747 O O . SER A 1 90 ? 3.435 -4.289 -4.968 1.00 96.62 90 SER A O 1
ATOM 749 N N . PHE A 1 91 ? 3.200 -4.704 -7.164 1.00 97.31 91 PHE A N 1
ATOM 750 C CA . PHE A 1 91 ? 2.160 -5.718 -7.056 1.00 97.31 91 PHE A CA 1
ATOM 751 C C . PHE A 1 91 ? 2.559 -7.006 -7.760 1.00 97.31 91 PHE A C 1
ATOM 753 O O . PHE A 1 91 ? 3.142 -6.978 -8.841 1.00 97.31 91 PHE A O 1
ATOM 760 N N . LYS A 1 92 ? 2.140 -8.132 -7.188 1.00 96.94 92 LYS A N 1
ATOM 761 C CA . LYS A 1 92 ? 2.128 -9.426 -7.862 1.00 96.94 92 LYS A CA 1
ATOM 762 C C . LYS A 1 92 ? 1.143 -9.399 -9.036 1.00 96.94 92 LYS A C 1
ATOM 764 O O . LYS A 1 92 ? -0.022 -9.032 -8.858 1.00 96.94 92 LYS A O 1
ATOM 769 N N . GLU A 1 93 ? 1.591 -9.814 -10.217 1.00 96.38 93 GLU A N 1
ATOM 770 C CA . GLU A 1 93 ? 0.832 -9.721 -11.467 1.00 96.38 93 GLU A CA 1
ATOM 771 C C . GLU A 1 93 ? -0.540 -10.392 -11.395 1.00 96.38 93 GLU A C 1
ATOM 773 O O . GLU A 1 93 ? -1.553 -9.754 -11.700 1.00 96.38 93 GLU A O 1
ATOM 778 N N . SER A 1 94 ? -0.596 -11.651 -10.956 1.00 95.31 94 SER A N 1
ATOM 779 C CA . SER A 1 94 ? -1.850 -12.403 -10.876 1.00 95.31 94 SER A CA 1
ATOM 780 C C . SER A 1 94 ? -2.853 -11.804 -9.905 1.00 95.31 94 SER A C 1
ATOM 782 O O . SER A 1 94 ? -4.041 -12.075 -10.041 1.00 95.31 94 SER A O 1
ATOM 784 N N . TYR A 1 95 ? -2.406 -10.995 -8.943 1.00 95.25 95 TYR A N 1
ATOM 785 C CA . TYR A 1 95 ? -3.297 -10.243 -8.070 1.00 95.25 95 TYR A CA 1
ATOM 786 C C . TYR A 1 95 ? -3.791 -8.975 -8.766 1.00 95.25 95 TYR A C 1
ATOM 788 O O . TYR A 1 95 ? -4.994 -8.745 -8.852 1.00 95.25 95 TYR A O 1
ATOM 796 N N . PHE A 1 96 ? -2.867 -8.181 -9.316 1.00 95.50 96 PHE A N 1
ATOM 797 C CA . PHE A 1 96 ? -3.180 -6.890 -9.929 1.00 95.50 96 PHE A CA 1
ATOM 798 C C . PHE A 1 96 ? -4.105 -7.005 -11.143 1.00 95.50 96 PHE A C 1
ATOM 800 O O . PHE A 1 96 ? -5.016 -6.201 -11.333 1.00 95.50 96 PHE A O 1
ATOM 807 N N . LYS A 1 97 ? -3.883 -8.019 -11.982 1.00 93.62 97 LYS A N 1
ATOM 808 C CA . LYS A 1 97 ? -4.642 -8.218 -13.222 1.00 93.62 97 LYS A CA 1
ATOM 809 C C . LYS A 1 97 ? -5.905 -9.068 -13.029 1.00 93.62 97 LYS A C 1
ATOM 811 O O . LYS A 1 97 ? -6.593 -9.355 -14.009 1.00 93.62 97 LYS A O 1
ATOM 816 N N . ASN A 1 98 ? -6.240 -9.476 -11.800 1.00 91.38 98 ASN A N 1
ATOM 817 C CA . ASN A 1 98 ? -7.409 -10.317 -11.545 1.00 91.38 98 ASN A CA 1
ATOM 818 C C . ASN A 1 98 ? -8.716 -9.515 -11.586 1.00 91.38 98 ASN A C 1
ATOM 820 O O . ASN A 1 98 ? -9.075 -8.815 -10.643 1.00 91.38 98 ASN A O 1
ATOM 824 N N . ILE A 1 99 ? -9.464 -9.663 -12.679 1.00 86.00 99 ILE A N 1
ATOM 825 C CA . ILE A 1 99 ? -10.758 -8.992 -12.861 1.00 86.00 99 ILE A CA 1
ATOM 826 C C . ILE A 1 99 ? -11.873 -9.682 -12.052 1.00 86.00 99 ILE A C 1
ATOM 828 O O . ILE A 1 99 ? -12.840 -9.031 -11.663 1.00 86.00 99 ILE A O 1
ATOM 832 N N . GLU A 1 100 ? -11.757 -10.987 -11.788 1.00 85.69 100 GLU A N 1
ATOM 833 C CA . GLU A 1 100 ? -12.782 -11.758 -11.068 1.00 85.69 100 GLU A CA 1
ATOM 834 C C . GLU A 1 100 ? -12.727 -11.535 -9.551 1.00 85.69 100 GLU A C 1
ATOM 836 O O . GLU A 1 100 ? -13.762 -11.542 -8.883 1.00 85.69 100 GLU A O 1
ATOM 841 N N . LYS A 1 101 ? -11.524 -11.317 -9.009 1.00 84.88 101 LYS A N 1
ATOM 842 C CA . LYS A 1 101 ? -11.274 -11.000 -7.599 1.00 84.88 101 LYS A CA 1
ATOM 843 C C . LYS A 1 101 ? -10.408 -9.733 -7.520 1.00 84.88 101 LYS A C 1
ATOM 845 O O . LYS A 1 101 ? -9.197 -9.857 -7.330 1.00 84.88 101 LYS A O 1
ATOM 850 N N . PRO A 1 102 ? -11.002 -8.536 -7.690 1.00 87.56 102 PRO A N 1
ATOM 851 C CA . PRO A 1 102 ? -10.262 -7.284 -7.579 1.00 87.56 102 PRO A CA 1
ATOM 852 C C . PRO A 1 102 ? -9.741 -7.081 -6.149 1.00 87.56 102 PRO A C 1
ATOM 854 O O . PRO A 1 102 ? -10.124 -7.793 -5.218 1.00 87.56 102 PRO A O 1
ATOM 857 N N . ASP A 1 103 ? -8.873 -6.085 -5.967 1.00 91.12 103 ASP A N 1
ATOM 858 C CA . ASP A 1 103 ? -8.294 -5.706 -4.673 1.00 91.12 103 ASP A CA 1
ATOM 859 C C . ASP A 1 103 ? -9.346 -5.132 -3.703 1.00 91.12 103 ASP A C 1
ATOM 861 O O . ASP A 1 103 ? -9.440 -3.925 -3.487 1.00 91.12 103 ASP A O 1
ATOM 865 N N . GLU A 1 104 ? -10.189 -6.003 -3.157 1.00 92.62 104 GLU A N 1
ATOM 866 C CA . GLU A 1 104 ? -11.297 -5.657 -2.261 1.00 92.62 104 GLU A CA 1
ATOM 867 C C . GLU A 1 104 ? -10.829 -5.202 -0.874 1.00 92.62 104 GLU A C 1
ATOM 869 O O . GLU A 1 104 ? -11.561 -4.497 -0.183 1.00 92.62 104 GLU A O 1
ATOM 874 N N . ILE A 1 105 ? -9.631 -5.618 -0.453 1.00 94.81 105 ILE A N 1
ATOM 875 C CA . ILE A 1 105 ? -9.046 -5.242 0.842 1.00 94.81 105 ILE A CA 1
ATOM 876 C C . ILE A 1 105 ? -8.251 -3.934 0.754 1.00 94.81 105 ILE A C 1
ATOM 878 O O . ILE A 1 105 ? -7.827 -3.410 1.777 1.00 94.81 105 ILE A O 1
ATOM 882 N N . ALA A 1 106 ? -8.114 -3.369 -0.443 1.00 97.00 106 ALA A N 1
ATOM 883 C CA . ALA A 1 106 ? -7.480 -2.090 -0.719 1.00 97.00 106 ALA A CA 1
ATOM 884 C C . ALA A 1 106 ? -5.971 -2.020 -0.405 1.00 97.00 106 ALA A C 1
ATOM 886 O O . ALA A 1 106 ? -5.494 -1.085 0.249 1.00 97.00 106 ALA A O 1
ATOM 887 N N . TRP A 1 107 ? -5.207 -3.008 -0.879 1.00 97.00 107 TRP A N 1
ATOM 888 C CA . TRP A 1 107 ? -3.743 -3.010 -0.814 1.00 97.00 107 TRP A CA 1
ATOM 889 C C . TRP A 1 107 ? -3.112 -1.807 -1.515 1.00 97.00 107 TRP A C 1
ATOM 891 O O . TRP A 1 107 ? -2.131 -1.269 -1.013 1.00 97.00 107 TRP A O 1
ATOM 901 N N . MET A 1 108 ? -3.673 -1.327 -2.631 1.00 96.94 108 MET A N 1
ATOM 902 C CA . MET A 1 108 ? -3.109 -0.157 -3.328 1.00 96.94 108 MET A CA 1
ATOM 903 C C . MET A 1 108 ? -3.103 1.065 -2.417 1.00 96.94 108 MET A C 1
ATOM 905 O O . MET A 1 108 ? -2.087 1.745 -2.284 1.00 96.94 108 MET A O 1
ATOM 909 N N . LEU A 1 109 ? -4.221 1.317 -1.740 1.00 97.75 109 LEU A N 1
ATOM 910 C CA . LEU A 1 109 ? -4.318 2.417 -0.790 1.00 97.75 109 LEU A CA 1
ATOM 911 C C . LEU A 1 109 ? -3.339 2.251 0.377 1.00 97.75 109 LEU A C 1
ATOM 913 O O . LEU A 1 109 ? -2.705 3.227 0.778 1.00 97.75 109 LEU A O 1
ATOM 917 N N . HIS A 1 110 ? -3.189 1.029 0.891 1.00 98.25 110 HIS A N 1
ATOM 918 C CA . HIS A 1 110 ? -2.238 0.717 1.957 1.00 98.25 110 HIS A CA 1
ATOM 919 C C . HIS A 1 110 ? -0.797 1.092 1.566 1.00 98.25 110 HIS A C 1
ATOM 921 O O . HIS A 1 110 ? -0.129 1.845 2.277 1.00 98.25 110 HIS A O 1
ATOM 927 N N . GLU A 1 111 ? -0.333 0.647 0.398 1.00 98.00 111 GLU A N 1
ATOM 928 C CA . GLU A 1 111 ? 1.029 0.933 -0.066 1.00 98.00 111 GLU A CA 1
ATOM 929 C C . GLU A 1 111 ? 1.245 2.417 -0.390 1.00 98.00 111 GLU A C 1
ATOM 931 O O . GLU A 1 111 ? 2.285 2.999 -0.069 1.00 98.00 111 GLU A O 1
ATOM 936 N N . LEU A 1 112 ? 0.234 3.081 -0.956 1.00 97.69 112 LEU A N 1
ATOM 937 C CA . LEU A 1 112 ? 0.273 4.527 -1.166 1.00 97.69 112 LEU A CA 1
ATOM 938 C C . LEU A 1 112 ? 0.332 5.296 0.156 1.00 97.69 112 LEU A C 1
ATOM 940 O O . LEU A 1 112 ? 0.989 6.337 0.232 1.00 97.69 112 LEU A O 1
ATOM 944 N N . ALA A 1 113 ? -0.301 4.790 1.216 1.00 98.06 113 ALA A N 1
ATOM 945 C CA . ALA A 1 113 ? -0.210 5.388 2.539 1.00 98.06 113 ALA A CA 1
ATOM 946 C C . ALA A 1 113 ? 1.220 5.295 3.105 1.00 98.06 113 ALA A C 1
ATOM 948 O O . ALA A 1 113 ? 1.680 6.256 3.726 1.00 98.06 113 ALA A O 1
ATOM 949 N N . HIS A 1 114 ? 1.981 4.230 2.827 1.00 98.00 114 HIS A N 1
ATOM 950 C CA . HIS A 1 114 ? 3.412 4.197 3.155 1.00 98.00 114 HIS A CA 1
ATOM 951 C C . HIS A 1 114 ? 4.199 5.285 2.416 1.00 98.00 114 HIS A C 1
ATOM 953 O O . HIS A 1 114 ? 4.942 6.043 3.051 1.00 98.00 114 HIS A O 1
ATOM 959 N N . CYS A 1 115 ? 3.996 5.427 1.101 1.00 96.88 115 CYS A N 1
ATOM 960 C CA . CYS A 1 115 ? 4.606 6.503 0.313 1.00 96.88 115 CYS A CA 1
ATOM 961 C C . CYS A 1 115 ? 4.245 7.885 0.872 1.00 96.88 115 CYS A C 1
ATOM 963 O O . CYS A 1 115 ? 5.127 8.715 1.101 1.00 96.88 115 CYS A O 1
ATOM 965 N N . LYS A 1 116 ? 2.964 8.122 1.171 1.00 96.56 116 LYS A N 1
ATOM 966 C CA . LYS A 1 116 ? 2.492 9.373 1.771 1.00 96.56 116 LYS A CA 1
ATOM 967 C C . LYS A 1 116 ? 3.170 9.635 3.111 1.00 96.56 116 LYS A C 1
ATOM 969 O O . LYS A 1 116 ? 3.665 10.737 3.337 1.00 96.56 116 LYS A O 1
ATOM 974 N N . ARG A 1 117 ? 3.252 8.626 3.984 1.00 96.62 117 ARG A N 1
ATOM 975 C CA . ARG A 1 117 ? 3.902 8.752 5.294 1.00 96.62 117 ARG A CA 1
ATOM 976 C C . ARG A 1 117 ? 5.373 9.129 5.163 1.00 96.62 117 ARG A C 1
ATOM 978 O O . ARG A 1 117 ? 5.849 9.962 5.934 1.00 96.62 117 ARG A O 1
ATOM 985 N N . PHE A 1 118 ? 6.081 8.554 4.194 1.00 96.69 118 PHE A N 1
ATOM 986 C CA . PHE A 1 118 ? 7.457 8.942 3.891 1.00 96.69 118 PHE A CA 1
ATOM 987 C C . PHE A 1 118 ? 7.544 10.398 3.417 1.00 96.69 118 PHE A C 1
ATOM 989 O O . PHE A 1 118 ? 8.345 11.163 3.944 1.00 96.69 118 PHE A O 1
ATOM 996 N N . LEU A 1 119 ? 6.681 10.812 2.487 1.00 94.62 119 LEU A N 1
ATOM 997 C CA . LEU A 1 119 ? 6.653 12.172 1.925 1.00 94.62 119 LEU A CA 1
ATOM 998 C C . LEU A 1 119 ? 6.169 13.252 2.912 1.00 94.62 119 LEU A C 1
ATOM 1000 O O . LEU A 1 119 ? 6.423 14.443 2.713 1.00 94.62 119 LEU A O 1
ATOM 1004 N N . ASP A 1 120 ? 5.451 12.856 3.960 1.00 95.00 120 ASP A N 1
ATOM 1005 C CA . ASP A 1 120 ? 5.062 13.716 5.081 1.00 95.00 120 ASP A CA 1
ATOM 1006 C C . ASP A 1 120 ? 6.110 13.752 6.201 1.00 95.00 120 ASP A C 1
ATOM 1008 O O . ASP A 1 120 ? 6.014 14.587 7.102 1.00 95.00 120 ASP A O 1
ATOM 1012 N N . SER A 1 121 ? 7.106 12.864 6.165 1.00 93.50 121 SER A N 1
ATOM 1013 C CA . SER A 1 121 ? 8.180 12.844 7.155 1.00 93.50 121 SER A CA 1
ATOM 1014 C C . SER A 1 121 ? 9.181 13.972 6.899 1.00 93.50 121 SER A C 1
ATOM 1016 O O . SER A 1 121 ? 9.516 14.281 5.759 1.00 93.50 121 SER A O 1
ATOM 1018 N N . GLU A 1 122 ? 9.709 14.563 7.973 1.00 90.12 122 GLU A N 1
ATOM 1019 C CA . GLU A 1 122 ? 10.712 15.638 7.885 1.00 90.12 122 GLU A CA 1
ATOM 1020 C C . GLU A 1 122 ? 12.027 15.168 7.241 1.00 90.12 122 GLU A C 1
ATOM 1022 O O . GLU A 1 122 ? 12.748 15.962 6.639 1.00 90.12 122 GLU A O 1
ATOM 1027 N N . SER A 1 123 ? 12.349 13.876 7.374 1.00 92.50 123 SER A N 1
ATOM 1028 C CA . SER A 1 123 ? 13.518 13.247 6.761 1.00 92.50 123 SER A CA 1
ATOM 1029 C C . SER A 1 123 ? 13.359 11.727 6.635 1.00 92.50 123 SER A C 1
ATOM 1031 O O . SER A 1 123 ? 12.462 11.118 7.230 1.00 92.50 123 SER A O 1
ATOM 1033 N N . SER A 1 124 ? 14.288 11.091 5.912 1.00 92.19 124 SER A N 1
ATOM 1034 C CA . SER A 1 124 ? 14.346 9.627 5.799 1.00 92.19 124 SER A CA 1
ATOM 1035 C C . SER A 1 124 ? 14.601 8.944 7.152 1.00 92.19 124 SER A C 1
ATOM 1037 O O . SER A 1 124 ? 14.084 7.862 7.428 1.00 92.19 124 SER A O 1
ATOM 1039 N N . GLU A 1 125 ? 15.365 9.591 8.033 1.00 95.31 125 GLU A N 1
ATOM 1040 C CA . GLU A 1 125 ? 15.681 9.128 9.385 1.00 95.31 125 GLU A CA 1
ATOM 1041 C C . GLU A 1 125 ? 14.453 9.196 10.291 1.00 95.31 125 GLU A C 1
ATOM 1043 O O . GLU A 1 125 ? 14.241 8.283 11.088 1.00 95.31 125 GLU A O 1
ATOM 1048 N N . ALA A 1 126 ? 13.626 10.238 10.154 1.00 94.00 126 ALA A N 1
ATOM 1049 C CA . ALA A 1 126 ? 12.367 10.346 10.885 1.00 94.00 126 ALA A CA 1
ATOM 1050 C C . ALA A 1 126 ? 11.413 9.201 10.508 1.00 94.00 126 ALA A C 1
ATOM 1052 O O . ALA A 1 126 ? 10.888 8.525 11.394 1.00 94.00 126 ALA A O 1
ATOM 1053 N N . TYR A 1 127 ? 11.280 8.906 9.211 1.00 95.06 127 TYR A N 1
ATOM 1054 C CA . TYR A 1 127 ? 10.494 7.765 8.740 1.00 95.06 127 TYR A CA 1
ATOM 1055 C C . TYR A 1 127 ? 11.032 6.428 9.274 1.00 95.06 127 TYR A C 1
ATOM 1057 O O . TYR A 1 127 ? 10.283 5.621 9.823 1.00 95.06 127 TYR A O 1
ATOM 1065 N N . LYS A 1 128 ? 12.352 6.200 9.185 1.00 94.19 128 LYS A N 1
ATOM 1066 C CA . LYS A 1 128 ? 12.999 4.989 9.727 1.00 94.19 128 LYS A CA 1
ATOM 1067 C C . LYS A 1 128 ? 12.770 4.843 11.230 1.00 94.19 128 LYS A C 1
ATOM 1069 O O . LYS A 1 128 ? 12.520 3.737 11.703 1.00 94.19 128 LYS A O 1
ATOM 1074 N N . LYS A 1 129 ? 12.827 5.948 11.976 1.00 94.69 129 LYS A N 1
ATOM 1075 C CA . LYS A 1 129 ? 12.536 5.965 13.411 1.00 94.69 129 LYS A CA 1
ATOM 1076 C C . LYS A 1 129 ? 11.091 5.560 13.691 1.00 94.69 129 LYS A C 1
ATOM 1078 O O . LYS A 1 129 ? 10.860 4.770 14.603 1.00 94.69 129 LYS A O 1
ATOM 1083 N N . ASP A 1 130 ? 10.127 6.053 12.920 1.00 93.81 130 ASP A N 1
ATOM 1084 C CA . ASP A 1 130 ? 8.725 5.650 13.071 1.00 93.81 130 ASP A CA 1
ATOM 1085 C C . ASP A 1 130 ? 8.509 4.169 12.743 1.00 93.81 130 ASP A C 1
ATOM 1087 O O . ASP A 1 130 ? 7.781 3.489 13.464 1.00 93.81 130 ASP A O 1
ATOM 1091 N N . ASN A 1 131 ? 9.216 3.642 11.741 1.00 92.62 131 ASN A N 1
ATOM 1092 C CA . ASN A 1 131 ? 9.185 2.219 11.391 1.00 92.62 131 ASN A CA 1
ATOM 1093 C C . ASN A 1 131 ? 9.742 1.307 12.510 1.00 92.62 131 ASN A C 1
ATOM 1095 O O . ASN A 1 131 ? 9.433 0.121 12.577 1.00 92.62 131 ASN A O 1
ATOM 1099 N N . GLN A 1 132 ? 10.557 1.858 13.413 1.00 91.69 132 GLN A N 1
ATOM 1100 C CA . GLN A 1 132 ? 11.113 1.156 14.578 1.00 91.69 132 GLN A CA 1
ATOM 1101 C C . GLN A 1 132 ? 10.363 1.453 15.882 1.00 91.69 132 GLN A C 1
ATOM 1103 O O . GLN A 1 132 ? 10.616 0.816 16.904 1.00 91.69 132 GLN A O 1
ATOM 1108 N N . THR A 1 133 ? 9.469 2.441 15.883 1.00 92.31 133 THR A N 1
ATOM 1109 C CA . THR A 1 133 ? 8.752 2.860 17.086 1.00 92.31 133 THR A CA 1
ATOM 1110 C C . THR A 1 133 ? 7.443 2.096 17.194 1.00 92.31 133 THR A C 1
ATOM 1112 O O . THR A 1 133 ? 6.621 2.170 16.283 1.00 92.31 133 THR A O 1
ATOM 1115 N N . PHE A 1 134 ? 7.210 1.431 18.331 1.00 93.00 134 PHE A N 1
ATOM 1116 C CA . PHE A 1 134 ? 5.943 0.742 18.574 1.00 93.00 134 PHE A CA 1
ATOM 1117 C C . PHE A 1 134 ? 4.751 1.701 18.474 1.00 93.00 134 PHE A C 1
ATOM 1119 O O . PHE A 1 134 ? 4.744 2.757 19.112 1.00 93.00 134 PHE A O 1
ATOM 1126 N N . ALA A 1 135 ? 3.727 1.312 17.712 1.00 94.00 135 ALA A N 1
ATOM 1127 C CA . ALA A 1 135 ? 2.444 2.017 17.697 1.00 94.00 135 ALA A CA 1
ATOM 1128 C C . ALA A 1 135 ? 1.679 1.783 19.008 1.00 94.00 135 ALA A C 1
ATOM 1130 O O . ALA A 1 135 ? 1.137 2.706 19.619 1.00 94.00 135 ALA A O 1
ATOM 1131 N N . PHE A 1 136 ? 1.703 0.539 19.496 1.00 92.44 136 PHE A N 1
ATOM 1132 C CA . PHE A 1 136 ? 1.029 0.140 20.726 1.00 92.44 136 PHE A CA 1
ATOM 1133 C C . PHE A 1 136 ? 2.004 -0.474 21.726 1.00 92.44 136 PHE A C 1
ATOM 1135 O O . PHE A 1 136 ? 2.386 -1.633 21.599 1.00 92.44 136 PHE A O 1
ATOM 1142 N N . ASN A 1 137 ? 2.338 0.262 22.787 1.00 88.62 137 ASN A N 1
ATOM 1143 C CA . ASN A 1 137 ? 3.275 -0.197 23.826 1.00 88.62 137 ASN A CA 1
ATOM 1144 C C . ASN A 1 137 ? 2.833 -1.480 24.554 1.00 88.62 137 ASN A C 1
ATOM 1146 O O . ASN A 1 137 ? 3.647 -2.152 25.178 1.00 88.62 137 ASN A O 1
ATOM 1150 N N . ASN A 1 138 ? 1.537 -1.805 24.520 1.00 85.88 138 ASN A N 1
ATOM 1151 C CA . ASN A 1 138 ? 0.981 -2.980 25.187 1.00 85.88 138 ASN A CA 1
ATOM 1152 C C . ASN A 1 138 ? 0.929 -4.230 24.284 1.00 85.88 138 ASN A C 1
ATOM 1154 O O . ASN A 1 138 ? 0.425 -5.261 24.723 1.00 85.88 138 ASN A O 1
ATOM 1158 N N . ILE A 1 139 ? 1.409 -4.137 23.039 1.00 85.25 139 ILE A N 1
ATOM 1159 C CA . ILE A 1 139 ? 1.600 -5.263 22.120 1.00 85.25 139 ILE A CA 1
ATOM 1160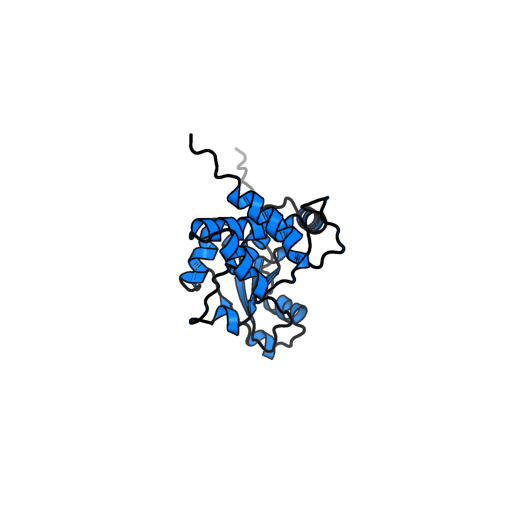 C C . ILE A 1 139 ? 3.109 -5.481 22.002 1.00 85.25 139 ILE A C 1
ATOM 1162 O O . ILE A 1 139 ? 3.834 -4.631 21.489 1.00 85.25 139 ILE A O 1
ATOM 1166 N N . LYS A 1 140 ? 3.596 -6.600 22.533 1.00 70.00 140 LYS A N 1
ATOM 1167 C CA . LYS A 1 140 ? 5.022 -6.946 22.524 1.00 70.00 140 LYS A CA 1
ATOM 1168 C C . LYS A 1 140 ? 5.506 -7.277 21.106 1.00 70.00 140 LYS A C 1
ATOM 1170 O O . LYS A 1 140 ? 4.730 -7.711 20.272 1.00 70.00 140 LYS A O 1
ATOM 1175 N N . SER A 1 141 ? 6.801 -7.146 20.835 1.00 62.69 141 SER A N 1
ATOM 1176 C CA . SER A 1 141 ? 7.382 -7.491 19.523 1.00 62.69 141 SER A CA 1
ATOM 1177 C C . SER A 1 141 ? 7.470 -8.990 19.230 1.00 62.69 141 SER A C 1
ATOM 1179 O O . SER A 1 141 ? 7.970 -9.363 18.179 1.00 62.69 141 SER A O 1
ATOM 1181 N N . GLU A 1 142 ? 7.076 -9.852 20.172 1.00 60.41 142 GLU A N 1
ATOM 1182 C CA . GLU A 1 142 ? 7.041 -11.305 19.956 1.00 60.41 142 GLU A CA 1
ATOM 1183 C C . GLU A 1 142 ? 5.883 -11.739 19.039 1.00 60.41 142 GLU A C 1
ATOM 1185 O O . GLU A 1 142 ? 5.866 -12.880 18.587 1.00 60.41 142 GLU A O 1
ATOM 1190 N N . TYR A 1 143 ? 4.954 -10.826 18.727 1.00 61.06 143 TYR A N 1
ATOM 1191 C CA . TYR A 1 143 ? 3.888 -11.032 17.746 1.00 61.06 143 TYR A CA 1
ATOM 1192 C C . TYR A 1 143 ? 4.397 -10.772 16.320 1.00 61.06 143 TYR A C 1
ATOM 1194 O O . TYR A 1 143 ? 5.244 -9.909 16.092 1.00 61.06 143 TYR A O 1
ATOM 1202 N N . THR A 1 144 ? 3.911 -11.568 15.368 1.00 63.06 144 THR A N 1
ATOM 1203 C CA . THR A 1 144 ? 4.556 -11.800 14.068 1.00 63.06 144 THR A CA 1
ATOM 1204 C C . THR A 1 144 ? 4.488 -10.640 13.071 1.00 63.06 144 THR A C 1
ATOM 1206 O O . THR A 1 144 ? 5.361 -10.561 12.206 1.00 63.06 144 THR A O 1
ATOM 1209 N N . TYR A 1 145 ? 3.519 -9.728 13.195 1.00 77.44 145 TYR A N 1
ATOM 1210 C CA . TYR A 1 145 ? 3.407 -8.537 12.348 1.00 77.44 145 TYR A CA 1
ATOM 1211 C C . TYR A 1 145 ? 4.033 -7.293 13.003 1.00 77.44 145 TYR A C 1
ATOM 1213 O O . TYR A 1 145 ? 3.855 -7.085 14.210 1.00 77.44 145 TYR A O 1
ATOM 1221 N N . PRO A 1 146 ? 4.745 -6.430 12.249 1.00 85.25 146 PRO A N 1
ATOM 1222 C CA . PRO A 1 146 ? 5.376 -5.241 12.809 1.00 85.25 146 PRO A CA 1
ATOM 1223 C C . PRO A 1 146 ? 4.354 -4.264 13.415 1.00 85.25 146 PRO A C 1
ATOM 1225 O O . PRO A 1 146 ? 3.700 -3.483 12.735 1.00 85.25 146 PRO A O 1
ATOM 1228 N N . ASN A 1 147 ? 4.269 -4.257 14.744 1.00 91.19 147 ASN A N 1
ATOM 1229 C CA . ASN A 1 147 ? 3.579 -3.225 15.514 1.00 91.19 147 ASN A CA 1
ATOM 1230 C C . ASN A 1 147 ? 4.404 -1.930 15.481 1.00 91.19 147 ASN A C 1
ATOM 1232 O O . ASN A 1 147 ? 5.136 -1.652 16.425 1.00 91.19 147 ASN A O 1
ATOM 1236 N N . ASN A 1 148 ? 4.327 -1.136 14.417 1.00 94.25 148 ASN A N 1
ATOM 1237 C CA . ASN A 1 148 ? 5.022 0.150 14.347 1.00 94.25 148 ASN A CA 1
ATOM 1238 C C . ASN A 1 148 ? 4.115 1.282 13.845 1.00 94.25 148 ASN A C 1
ATOM 1240 O O . ASN A 1 148 ? 3.005 1.046 13.367 1.00 94.25 148 ASN A O 1
ATOM 1244 N N . LYS A 1 149 ? 4.576 2.528 13.985 1.00 95.81 149 LYS A N 1
ATOM 1245 C CA . LYS A 1 149 ? 3.789 3.720 13.623 1.00 95.81 149 LYS A CA 1
ATOM 1246 C C . LYS A 1 149 ? 3.521 3.862 12.126 1.00 95.81 149 LYS A C 1
ATOM 1248 O O . LYS A 1 149 ? 2.532 4.485 11.748 1.00 95.81 149 LYS A O 1
ATOM 1253 N N . VAL A 1 150 ? 4.411 3.344 11.284 1.00 97.00 150 VAL A N 1
ATOM 1254 C CA . VAL A 1 150 ? 4.266 3.399 9.824 1.00 97.00 150 VAL A CA 1
ATOM 1255 C C . VAL A 1 150 ? 3.137 2.467 9.380 1.00 97.00 150 VAL A C 1
ATOM 1257 O O . VAL A 1 150 ? 2.241 2.899 8.660 1.00 97.00 150 VAL A O 1
ATOM 1260 N N . GLU A 1 151 ? 3.129 1.238 9.890 1.00 97.12 151 GLU A N 1
ATOM 1261 C CA . GLU A 1 151 ? 2.068 0.250 9.675 1.00 97.12 151 GLU A CA 1
ATOM 1262 C C . GLU A 1 151 ? 0.737 0.714 10.271 1.00 97.12 151 GLU A C 1
ATOM 1264 O O . GLU A 1 151 ? -0.301 0.628 9.620 1.00 97.12 151 GLU A O 1
ATOM 1269 N N . GLU A 1 152 ? 0.748 1.273 11.491 1.00 97.38 152 GLU A N 1
ATOM 1270 C CA . GLU A 1 152 ? -0.471 1.810 12.108 1.00 97.38 152 GLU A CA 1
ATOM 1271 C C . GLU A 1 152 ? -1.104 2.876 11.214 1.00 97.38 152 GLU A C 1
ATOM 1273 O O . GLU A 1 152 ? -2.318 2.863 11.008 1.00 97.38 152 GLU A O 1
ATOM 1278 N N . TYR A 1 153 ? -0.292 3.778 10.662 1.00 97.88 153 TYR A N 1
ATOM 1279 C CA . TYR A 1 153 ? -0.769 4.800 9.743 1.00 97.88 153 TYR A CA 1
ATOM 1280 C C . TYR A 1 153 ? -1.386 4.184 8.480 1.00 97.88 153 TYR A C 1
ATOM 1282 O O . TYR A 1 153 ? -2.525 4.519 8.148 1.00 97.88 153 TYR A O 1
ATOM 1290 N N . ALA A 1 154 ? -0.675 3.271 7.812 1.00 98.19 154 ALA A N 1
ATOM 1291 C CA . ALA A 1 154 ? -1.127 2.661 6.563 1.00 98.19 154 ALA A CA 1
ATOM 1292 C C . ALA A 1 154 ? -2.438 1.874 6.736 1.00 98.19 154 ALA A C 1
ATOM 1294 O O . ALA A 1 154 ? -3.416 2.138 6.030 1.00 98.19 154 ALA A O 1
ATOM 1295 N N . PHE A 1 155 ? -2.522 1.006 7.750 1.00 98.00 155 PHE A N 1
ATOM 1296 C CA . PHE A 1 155 ? -3.758 0.278 8.059 1.00 98.00 155 PHE A CA 1
ATOM 1297 C C . PHE A 1 155 ? -4.898 1.196 8.495 1.00 98.00 155 PHE A C 1
ATOM 1299 O O . PHE A 1 155 ? -6.049 0.928 8.161 1.00 98.00 155 PHE A O 1
ATOM 1306 N N . SER A 1 156 ? -4.616 2.294 9.205 1.00 98.00 156 SER A N 1
ATOM 1307 C CA . SER A 1 156 ? -5.664 3.257 9.569 1.00 98.00 156 SER A CA 1
ATOM 1308 C C . SER A 1 156 ? -6.307 3.878 8.326 1.00 98.00 156 SER A C 1
ATOM 1310 O O . SER A 1 156 ? -7.529 3.968 8.259 1.00 98.00 156 SER A O 1
ATOM 1312 N N . GLN A 1 157 ? -5.509 4.261 7.320 1.00 98.25 157 GLN A N 1
ATOM 1313 C CA . GLN A 1 157 ? -6.047 4.782 6.057 1.00 98.25 157 GLN A CA 1
ATOM 1314 C C . GLN A 1 157 ? -6.863 3.717 5.311 1.00 98.25 157 GLN A C 1
ATOM 1316 O O . GLN A 1 157 ? -7.971 3.995 4.852 1.00 98.25 157 GLN A O 1
ATOM 1321 N N . GLN A 1 158 ? -6.347 2.488 5.238 1.00 98.25 158 GLN A N 1
ATOM 1322 C CA . GLN A 1 158 ? -7.025 1.354 4.606 1.00 98.25 158 GLN A CA 1
ATOM 1323 C C . GLN A 1 158 ? -8.377 1.057 5.263 1.00 98.25 158 GLN A C 1
ATOM 1325 O O . GLN A 1 158 ? -9.388 0.925 4.575 1.00 98.25 158 GLN A O 1
ATOM 1330 N N . PHE A 1 159 ? -8.434 0.999 6.594 1.00 98.19 159 PHE A N 1
ATOM 1331 C CA . PHE A 1 159 ? -9.667 0.674 7.307 1.00 98.19 159 PHE A CA 1
ATOM 1332 C C . PHE A 1 159 ? -10.693 1.804 7.247 1.00 98.19 159 PHE A C 1
ATOM 1334 O O . PHE A 1 159 ? -11.879 1.510 7.100 1.00 98.19 159 PHE A O 1
ATOM 1341 N N . GLU A 1 160 ? -10.272 3.072 7.298 1.00 97.75 160 GLU A N 1
ATOM 1342 C CA . GLU A 1 160 ? -11.189 4.200 7.081 1.00 97.75 160 GLU A CA 1
ATOM 1343 C C . GLU A 1 160 ? -11.764 4.193 5.664 1.00 97.75 160 GLU A C 1
ATOM 1345 O O . GLU A 1 160 ? -12.965 4.388 5.484 1.00 97.75 160 GLU A O 1
ATOM 1350 N N . TYR A 1 161 ? -10.949 3.904 4.649 1.00 97.69 161 TYR A N 1
ATOM 1351 C CA . TYR A 1 161 ? -11.446 3.760 3.284 1.00 97.69 161 TYR A CA 1
ATOM 1352 C C . TYR A 1 161 ? -12.489 2.646 3.169 1.00 97.69 161 TYR A C 1
ATOM 1354 O O . TYR A 1 161 ? -13.588 2.888 2.673 1.00 97.69 161 TYR A O 1
ATOM 1362 N N . LEU A 1 162 ? -12.188 1.448 3.675 1.00 97.69 162 LEU A N 1
ATOM 1363 C CA . LEU A 1 162 ? -13.107 0.307 3.623 1.00 97.69 162 LEU A CA 1
ATOM 1364 C C . LEU A 1 162 ? -14.404 0.577 4.397 1.00 97.69 162 LEU A C 1
ATOM 1366 O O . LEU A 1 162 ? -15.490 0.258 3.910 1.00 97.69 162 LEU A O 1
ATOM 1370 N N . LYS A 1 163 ? -14.313 1.225 5.563 1.00 97.19 163 LYS A N 1
ATOM 1371 C CA . LYS A 1 163 ? -15.474 1.703 6.325 1.00 97.19 163 LYS A CA 1
ATOM 1372 C C . LYS A 1 163 ? -16.315 2.685 5.507 1.00 97.19 163 LYS A C 1
ATOM 1374 O O . LYS A 1 163 ? -17.535 2.556 5.469 1.00 97.19 163 LYS A O 1
ATOM 1379 N N . ASN A 1 164 ? -15.685 3.626 4.802 1.00 95.75 164 ASN A N 1
ATOM 1380 C CA . ASN A 1 164 ? -16.376 4.575 3.921 1.00 95.75 164 ASN A CA 1
ATOM 1381 C C . ASN A 1 164 ? -17.008 3.901 2.690 1.00 95.75 164 ASN A C 1
ATOM 1383 O O . ASN A 1 164 ? -17.989 4.412 2.156 1.00 95.75 164 ASN A O 1
ATOM 1387 N N . GLN A 1 165 ? -16.504 2.735 2.273 1.00 95.62 165 GLN A N 1
ATOM 1388 C CA . GLN A 1 165 ? -17.154 1.860 1.287 1.00 95.62 165 GLN A CA 1
ATOM 1389 C C . GLN A 1 165 ? -18.285 1.001 1.889 1.00 95.62 165 GLN A C 1
ATOM 1391 O O . GLN A 1 165 ? -18.860 0.160 1.201 1.00 95.62 165 GLN A O 1
ATOM 1396 N N . GLY A 1 166 ? -18.620 1.197 3.167 1.00 96.25 166 GLY A N 1
ATOM 1397 C CA . GLY A 1 166 ? -19.710 0.505 3.851 1.00 96.25 166 GLY A CA 1
ATOM 1398 C C . GLY A 1 166 ? -19.347 -0.873 4.400 1.00 96.25 166 GLY A C 1
ATOM 1399 O O . GLY A 1 166 ? -20.245 -1.580 4.855 1.00 96.25 166 GLY A O 1
ATOM 1400 N N . LYS A 1 167 ? -18.065 -1.268 4.382 1.00 97.56 167 LYS A N 1
ATOM 1401 C CA . LYS A 1 167 ? -17.630 -2.494 5.062 1.00 97.56 167 LYS A CA 1
ATOM 1402 C C . LYS A 1 167 ? -17.765 -2.301 6.571 1.00 97.56 167 LYS A C 1
ATOM 1404 O O . LYS A 1 167 ? -17.580 -1.207 7.097 1.00 97.56 167 LYS A O 1
ATOM 1409 N N . THR A 1 168 ? -18.079 -3.378 7.270 1.00 97.25 168 THR A N 1
ATOM 1410 C CA . THR A 1 168 ? -18.124 -3.431 8.730 1.00 97.25 168 THR A CA 1
ATOM 1411 C C . THR A 1 168 ? -16.770 -3.828 9.308 1.00 97.25 168 THR A C 1
ATOM 1413 O O . THR A 1 168 ? -15.920 -4.426 8.644 1.00 97.25 168 THR A O 1
ATOM 1416 N N . ARG A 1 169 ? -16.588 -3.571 10.608 1.00 96.88 169 ARG A N 1
ATOM 1417 C CA . ARG A 1 169 ? -15.407 -4.002 11.367 1.00 96.88 169 ARG A CA 1
ATOM 1418 C C . ARG A 1 169 ? -15.131 -5.505 11.200 1.00 96.88 169 ARG A C 1
ATOM 1420 O O . ARG A 1 169 ? -13.978 -5.908 11.072 1.00 96.88 169 ARG A O 1
ATOM 1427 N N . GLN A 1 170 ? -16.178 -6.330 11.249 1.00 97.00 170 GLN A N 1
ATOM 1428 C CA . GLN A 1 170 ? -16.090 -7.787 11.141 1.00 97.00 170 GLN A CA 1
ATOM 1429 C C . GLN A 1 170 ? -15.717 -8.231 9.727 1.00 97.00 170 GLN A C 1
ATOM 1431 O O . GLN A 1 170 ? -14.879 -9.115 9.589 1.00 97.00 170 GLN A O 1
ATOM 1436 N N . GLU A 1 171 ? -16.289 -7.609 8.694 1.00 97.56 171 GLU A N 1
ATOM 1437 C CA . GLU A 1 171 ? -15.955 -7.928 7.302 1.00 97.56 171 GLU A CA 1
ATOM 1438 C C . GLU A 1 171 ? -14.490 -7.618 6.990 1.00 97.56 171 GLU A C 1
ATOM 1440 O O . GLU A 1 171 ? -13.807 -8.467 6.426 1.00 97.56 171 GLU A O 1
ATOM 1445 N N . ILE A 1 172 ? -13.975 -6.459 7.423 1.00 97.69 172 ILE A N 1
ATOM 1446 C CA . ILE A 1 172 ? -12.555 -6.120 7.231 1.00 97.69 172 ILE A CA 1
ATOM 1447 C C . ILE A 1 172 ? -11.659 -7.134 7.952 1.00 97.69 172 ILE A C 1
ATOM 1449 O O . ILE A 1 172 ? -10.691 -7.626 7.377 1.00 97.69 172 ILE A O 1
ATOM 1453 N N . ALA A 1 173 ? -11.989 -7.487 9.199 1.00 96.50 173 ALA A N 1
ATOM 1454 C CA . ALA A 1 173 ? -11.232 -8.492 9.938 1.00 96.50 173 ALA A CA 1
ATOM 1455 C C . ALA A 1 173 ? -11.234 -9.857 9.225 1.00 96.50 173 ALA A C 1
ATOM 1457 O O . ALA A 1 173 ? -10.201 -10.516 9.184 1.00 96.50 173 ALA A O 1
ATOM 1458 N N . GLU A 1 174 ? -12.361 -10.277 8.647 1.00 96.25 174 GLU A N 1
ATOM 1459 C CA . GLU A 1 174 ? -12.451 -11.532 7.894 1.00 96.25 174 GLU A CA 1
ATOM 1460 C C . GLU A 1 174 ? -11.593 -11.500 6.625 1.00 96.25 174 GLU A C 1
ATOM 1462 O O . GLU A 1 174 ? -10.851 -12.444 6.369 1.00 96.25 174 GLU A O 1
ATOM 1467 N N . MET A 1 175 ? -11.616 -10.393 5.878 1.00 95.19 175 MET A N 1
ATOM 1468 C CA . MET A 1 175 ? -10.786 -10.216 4.682 1.00 95.19 175 MET A CA 1
ATOM 1469 C C . MET A 1 175 ? -9.281 -10.323 4.985 1.00 95.19 175 MET A C 1
ATOM 1471 O O . MET A 1 175 ? -8.526 -10.860 4.177 1.00 95.19 175 MET A O 1
ATOM 1475 N N . LEU A 1 176 ? -8.835 -9.859 6.159 1.00 94.25 176 LEU A N 1
ATOM 1476 C CA . LEU A 1 176 ? -7.428 -9.933 6.575 1.00 94.25 176 LEU A CA 1
ATOM 1477 C C . LEU A 1 176 ? -6.964 -11.355 6.924 1.00 94.25 176 LEU A C 1
ATOM 1479 O O . LEU A 1 176 ? -5.769 -11.636 6.832 1.00 94.25 176 LEU A O 1
ATOM 1483 N N . LYS A 1 177 ? -7.872 -12.269 7.298 1.00 93.94 177 LYS A N 1
ATOM 1484 C CA . LYS A 1 177 ? -7.507 -13.644 7.699 1.00 93.94 177 LYS A CA 1
ATOM 1485 C C . LYS A 1 177 ? -6.879 -14.455 6.567 1.00 93.94 177 LYS A C 1
ATOM 1487 O O . LYS A 1 177 ? -6.191 -15.432 6.839 1.00 93.94 177 LYS A O 1
ATOM 1492 N N . GLU A 1 178 ? -7.098 -14.056 5.314 1.00 90.25 178 GLU A N 1
ATOM 1493 C CA . GLU A 1 178 ? -6.449 -14.672 4.151 1.00 90.25 178 GLU A CA 1
ATOM 1494 C C . GLU A 1 178 ? -4.932 -14.401 4.124 1.00 90.25 178 GLU A C 1
ATOM 1496 O O . GLU A 1 178 ? -4.172 -15.211 3.597 1.00 90.25 178 GLU A O 1
ATOM 1501 N N . TYR A 1 179 ? -4.476 -13.298 4.728 1.00 89.88 179 TYR A N 1
ATOM 1502 C CA . TYR A 1 179 ? -3.097 -12.809 4.607 1.00 89.88 179 TYR A CA 1
ATOM 1503 C C . TYR A 1 179 ? -2.294 -12.875 5.910 1.00 89.88 179 TYR A C 1
ATOM 1505 O O . TYR A 1 179 ? -1.063 -12.792 5.874 1.00 89.88 179 TYR A O 1
ATOM 1513 N N . TYR A 1 180 ? -2.972 -13.021 7.051 1.00 91.06 180 TYR A N 1
ATOM 1514 C CA . TYR A 1 180 ? -2.377 -12.858 8.375 1.00 91.06 180 TYR A CA 1
ATOM 1515 C C . TYR A 1 180 ? -2.721 -13.981 9.342 1.00 91.06 180 TYR A C 1
ATOM 1517 O O . TYR A 1 180 ? -3.759 -14.636 9.240 1.00 91.06 180 TYR A O 1
ATOM 1525 N N . LYS A 1 181 ? -1.835 -14.185 10.318 1.00 90.94 181 LYS A N 1
ATOM 1526 C CA . LYS A 1 181 ? -2.015 -15.174 11.381 1.00 90.94 181 LYS A CA 1
ATOM 1527 C C . LYS A 1 181 ? -2.850 -14.585 12.511 1.00 90.94 181 LYS A C 1
ATOM 1529 O O . LYS A 1 181 ? -2.913 -13.373 12.686 1.00 90.94 181 LYS A O 1
ATOM 1534 N N . GLU A 1 182 ? -3.450 -15.453 13.320 1.00 90.31 182 GLU A N 1
ATOM 1535 C CA . GLU A 1 182 ? -4.298 -15.051 14.451 1.00 90.31 182 GLU A CA 1
ATOM 1536 C C . GLU A 1 182 ? -3.584 -14.094 15.422 1.00 90.31 182 GLU A C 1
ATOM 1538 O O . GLU A 1 182 ? -4.172 -13.101 15.847 1.00 90.31 182 GLU A O 1
ATOM 1543 N N . ASP A 1 183 ? -2.296 -14.318 15.694 1.00 89.75 183 ASP A N 1
ATOM 1544 C CA . ASP A 1 183 ? -1.500 -13.465 16.587 1.00 89.75 183 ASP A CA 1
ATOM 1545 C C . ASP A 1 183 ? -1.345 -12.019 16.071 1.00 89.75 183 ASP A C 1
ATOM 1547 O O . ASP A 1 183 ? -1.233 -11.081 16.867 1.00 89.75 183 ASP A O 1
ATOM 1551 N N . ASP A 1 184 ? -1.409 -11.804 14.752 1.00 90.69 184 ASP A N 1
ATOM 1552 C CA . ASP A 1 184 ? -1.316 -10.473 14.136 1.00 90.69 184 ASP A CA 1
ATOM 1553 C C . ASP A 1 184 ? -2.573 -9.631 14.430 1.00 90.69 184 ASP A C 1
ATOM 1555 O O . ASP A 1 184 ? -2.527 -8.397 14.482 1.00 90.69 184 ASP A O 1
ATOM 1559 N N . PHE A 1 185 ? -3.710 -10.280 14.712 1.00 93.06 185 PHE A N 1
ATOM 1560 C CA . PHE A 1 185 ? -4.977 -9.593 14.958 1.00 93.06 185 PHE A CA 1
ATOM 1561 C C . PHE A 1 185 ? -4.991 -8.775 16.247 1.00 93.06 185 PHE A C 1
ATOM 1563 O O . PHE A 1 185 ? -5.849 -7.904 16.385 1.00 93.06 185 PHE A O 1
ATOM 1570 N N . LEU A 1 186 ? -4.054 -8.970 17.180 1.00 92.00 186 LEU A N 1
ATOM 1571 C CA . LEU A 1 186 ? -3.908 -8.057 18.320 1.00 92.00 186 LEU A CA 1
ATOM 1572 C C . LEU A 1 186 ? -3.627 -6.622 17.854 1.00 92.00 186 LEU A C 1
ATOM 1574 O O . LEU A 1 186 ? -4.171 -5.672 18.423 1.00 92.00 186 LEU A O 1
ATOM 1578 N N . PHE A 1 187 ? -2.813 -6.472 16.808 1.00 94.25 187 PHE A N 1
ATOM 1579 C CA . PHE A 1 187 ? -2.486 -5.190 16.196 1.00 94.25 187 PHE A CA 1
ATOM 1580 C C . PHE A 1 187 ? -3.669 -4.651 15.386 1.00 94.25 187 PHE A C 1
ATOM 1582 O O . PHE A 1 187 ? -4.173 -3.566 15.688 1.00 94.25 187 PHE A O 1
ATOM 1589 N N . PHE A 1 188 ? -4.194 -5.441 14.443 1.00 95.38 188 PHE A N 1
ATOM 1590 C CA . PHE A 1 188 ? -5.301 -5.008 13.580 1.00 95.38 188 PHE A CA 1
ATOM 1591 C C . PHE A 1 188 ? -6.560 -4.645 14.365 1.00 95.38 188 PHE A C 1
ATOM 1593 O O . PHE A 1 188 ? -7.186 -3.625 14.083 1.00 95.38 188 PHE A O 1
ATOM 1600 N N . ASN A 1 189 ? -6.909 -5.414 15.404 1.00 94.75 189 ASN A N 1
ATOM 1601 C CA . ASN A 1 189 ? -8.085 -5.127 16.224 1.00 94.75 189 ASN A CA 1
ATOM 1602 C C . ASN A 1 189 ? -7.986 -3.780 16.942 1.00 94.75 189 ASN A C 1
ATOM 1604 O O . ASN A 1 189 ? -9.012 -3.134 17.121 1.00 94.75 189 ASN A O 1
ATOM 1608 N N . LYS A 1 190 ? -6.790 -3.323 17.338 1.00 94.56 190 LYS A N 1
ATOM 1609 C CA . LYS A 1 190 ? -6.649 -1.990 17.941 1.00 94.56 190 LYS A CA 1
ATOM 1610 C C . LYS A 1 190 ? -6.942 -0.877 16.949 1.00 94.56 190 LYS A C 1
ATOM 1612 O O . LYS A 1 190 ? -7.561 0.111 17.335 1.00 94.56 190 LYS A O 1
ATOM 1617 N N . ILE A 1 191 ? -6.495 -1.031 15.708 1.00 96.69 191 ILE A N 1
ATOM 1618 C CA . ILE A 1 191 ? -6.720 -0.041 14.654 1.00 96.69 191 ILE A CA 1
ATOM 1619 C C . ILE A 1 191 ? -8.197 -0.051 14.257 1.00 96.69 191 ILE A C 1
ATOM 1621 O O . ILE A 1 191 ? -8.841 0.988 14.316 1.00 96.69 191 ILE A O 1
ATOM 1625 N N . LEU A 1 192 ? -8.769 -1.232 13.994 1.00 96.75 192 LEU A N 1
ATOM 1626 C CA . LEU A 1 192 ? -10.201 -1.406 13.735 1.00 96.75 192 LEU A CA 1
ATOM 1627 C C . LEU A 1 192 ? -11.063 -0.811 14.855 1.00 96.75 192 LEU A C 1
ATOM 1629 O O . LEU A 1 192 ? -12.043 -0.119 14.597 1.00 96.75 192 LEU A O 1
ATOM 1633 N N . ASP A 1 193 ? -10.697 -1.038 16.113 1.00 95.06 193 ASP A N 1
ATOM 1634 C CA . ASP A 1 193 ? -11.409 -0.448 17.240 1.00 95.06 193 ASP A CA 1
ATOM 1635 C C . ASP A 1 193 ? -11.347 1.082 17.230 1.00 95.06 193 ASP A C 1
ATOM 1637 O O . ASP A 1 193 ? -12.358 1.707 17.528 1.00 95.06 193 ASP A O 1
ATOM 1641 N N . LYS A 1 194 ? -10.204 1.696 16.896 1.00 94.81 194 LYS A N 1
ATOM 1642 C CA . LYS A 1 194 ? -10.105 3.160 16.758 1.00 94.81 194 LYS A CA 1
ATOM 1643 C C . LYS A 1 194 ? -11.007 3.663 15.628 1.00 94.81 194 LYS A C 1
ATOM 1645 O O . LYS A 1 194 ? -11.851 4.517 15.875 1.00 94.81 194 LYS A O 1
ATOM 1650 N N . THR A 1 195 ? -10.897 3.059 14.445 1.00 95.94 195 THR A N 1
ATOM 1651 C CA . THR A 1 195 ? -11.659 3.420 13.239 1.00 95.94 195 THR A CA 1
ATOM 1652 C C . THR A 1 195 ? -13.172 3.408 13.475 1.00 95.94 195 THR A C 1
ATOM 1654 O O . THR A 1 195 ? -13.893 4.298 13.028 1.00 95.94 195 THR A O 1
ATOM 1657 N N . TYR A 1 196 ? -13.691 2.425 14.214 1.00 93.88 196 TYR A N 1
ATOM 1658 C CA . TYR A 1 196 ? -15.137 2.287 14.427 1.00 93.88 196 TYR A CA 1
ATOM 1659 C C . TYR A 1 196 ? -15.656 2.913 15.732 1.00 93.88 196 TYR A C 1
ATOM 1661 O O . TYR A 1 196 ? -16.862 3.117 15.847 1.00 93.88 196 TYR A O 1
ATOM 1669 N N . LYS A 1 197 ?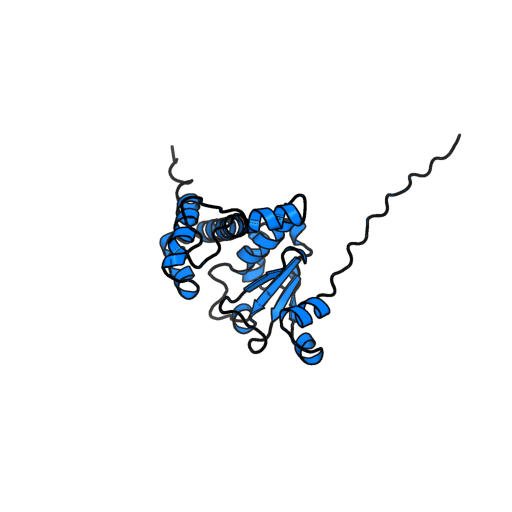 -14.795 3.258 16.703 1.00 82.38 197 LYS A N 1
ATOM 1670 C CA . LYS A 1 197 ? -15.222 3.932 17.949 1.00 82.38 197 LYS A CA 1
ATOM 1671 C C . LYS A 1 197 ? -15.428 5.439 17.792 1.00 82.38 197 LYS A C 1
ATOM 1673 O O . LYS A 1 197 ? -16.199 6.008 18.556 1.00 82.38 197 LYS A O 1
ATOM 1678 N N . GLU A 1 198 ? -14.826 6.088 16.797 1.00 58.78 198 GLU A N 1
ATOM 1679 C CA . GLU A 1 198 ? -14.992 7.537 16.561 1.00 58.78 198 GLU A CA 1
ATOM 1680 C C . GLU A 1 198 ? -16.363 7.936 15.948 1.00 58.78 198 GLU A C 1
ATOM 1682 O O . GLU A 1 198 ? -16.518 9.044 15.444 1.00 58.78 198 GLU A O 1
ATOM 1687 N N . GLY A 1 199 ? -17.386 7.066 16.012 1.00 48.94 199 GLY A N 1
ATOM 1688 C CA . GLY A 1 199 ? -18.714 7.276 15.407 1.00 48.94 199 GLY A CA 1
ATOM 1689 C C . GLY A 1 199 ? -19.938 7.192 16.335 1.00 48.94 199 GLY A C 1
ATOM 1690 O O . GLY A 1 199 ? -21.047 7.422 15.862 1.00 48.94 199 GLY A O 1
ATOM 1691 N N . GLU A 1 200 ? -19.792 6.906 17.636 1.00 43.53 200 GLU A N 1
ATOM 1692 C CA . GLU A 1 200 ? -20.920 6.850 18.597 1.00 43.53 200 GLU A CA 1
ATOM 1693 C C . GLU A 1 200 ? -21.147 8.176 19.356 1.00 43.53 200 GLU A C 1
ATOM 1695 O O . GLU A 1 200 ? -21.343 8.199 20.569 1.00 43.53 200 GLU A O 1
ATOM 1700 N N . LEU A 1 201 ? -21.150 9.307 18.648 1.00 38.25 201 LEU A N 1
ATOM 1701 C CA . LEU A 1 201 ? -21.744 10.553 19.152 1.00 38.25 201 LEU A CA 1
ATOM 1702 C C . LEU A 1 201 ? -22.667 11.147 18.088 1.00 38.25 201 LEU A C 1
ATOM 1704 O O . LEU A 1 201 ? -22.397 12.194 17.501 1.00 38.25 201 LEU A O 1
ATOM 1708 N N . VAL A 1 202 ? -23.781 10.459 17.848 1.00 35.41 202 VAL A N 1
ATOM 1709 C CA . VAL A 1 202 ? -24.983 11.105 17.318 1.00 35.41 202 VAL A CA 1
ATOM 1710 C C . VAL A 1 202 ? -25.715 11.682 18.531 1.00 35.41 202 VAL A C 1
ATOM 1712 O O . VAL A 1 202 ? -26.271 10.926 19.328 1.00 35.41 202 VAL A O 1
ATOM 1715 N N . TYR A 1 203 ? -25.607 13.001 18.712 1.00 35.88 203 TYR A N 1
ATOM 1716 C CA . TYR A 1 203 ? -26.427 13.769 19.657 1.00 35.88 203 TYR A CA 1
ATOM 1717 C C . TYR A 1 203 ? -27.908 13.719 19.274 1.00 35.88 203 TYR A C 1
ATOM 1719 O O . TYR A 1 203 ? -28.200 13.761 18.056 1.00 35.88 203 TYR A O 1
#

Secondary structure (DSSP, 8-state):
------------------HHHHHHHHHT--HHHHTT-EEE-GGGS-HHHHHHHHHT--GGGGGPEEEEE-TTT---SSSEEEEGGGTEEEEEHHHHT-SSS--TT-HHHHHHHHHHHHHHSSSHHHHHHHHHS-S-TTS-TTSSS---HHHHHHHHHHHHHHHHTT--HHHHHHHHTTTS-GGGHHHHHHHHHHHHHTT----

Sequence (203 aa):
MKDEKPVLSSIEKKDEIDYKQYVKERFEIDDEEAEKIELFEAESLSEHYKRQYEALNDKKLENVKILVVPDDVWQKSQPSESAADKQLVSFKESYFKNIEKPDEIAWMLHELAHCKRFLDSESSEAYKKDNQTFAFNNIKSEYTYPNNKVEEYAFSQQFEYLKNQGKTRQEIAEMLKEYYKEDDFLFFNKILDKTYKEGELVY

Radius of gyration: 19.46 Å; chains: 1; bounding box: 49×68×45 Å

Foldseek 3Di:
DDDDDDPPPPPPPPPQDPVLVVLCVVLVDDNVQSVPKDKDALVRADPVLVCLVCLVVDPLLNPQIEIEHEQVSDDDPDQWAEPLVNSYIYGHNCQRPDPPDHPLLSVSNLRSQLNVLQVPAPHPVRSVVQQVAAPDPVQDPVQDDRRGRSNLRSLLSSLLVSVVVVDALVRSVVVCVSPDDPSCVVRVVVSSCVSPVVPPPPD

Organism: NCBI:txid1801992

pLDDT: mean 86.75, std 17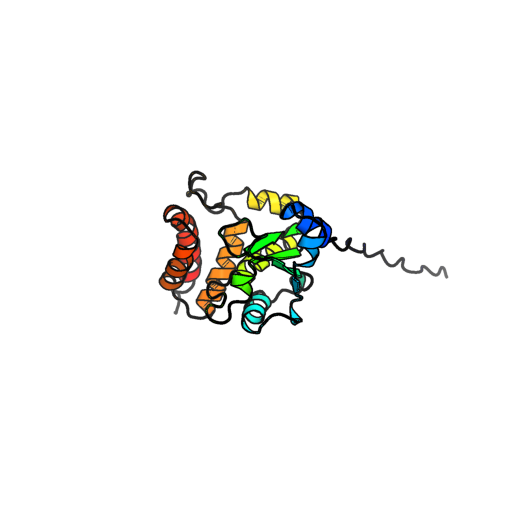.22, range [34.75, 98.25]